Protein AF-0000000080868917 (afdb_homodimer)

Sequence (250 aa):
MNSKRPVNLDLSTIQFPLPALTSIAHRITGVILFIGLIFAFWALDASLSSPAGFAAVSDALAHNFLAKLVAWGLLSALAFHFVAGIKHLLMDMDIGVTLEGGVKKAQITVVVSAVLIILAGVWVWMNSKRPVNLDLSTIQFPLPALTSIAHRITGVILFIGLIFAFWALDASLSSPAGFAAVSDALAHNFLAKLVAWGLLSALAFHFVAGIKHLLMDMDIGVTLEGGVKKAQITVVVSAVLIILAGVWVW

Nearest PDB structures (foldseek):
  7jz2-assembly1_C  TM=8.659E-01  e=3.558E-09  Escherichia coli K-12
  1nek-assembly1_C  TM=8.725E-01  e=1.681E-08  Escherichia coli
  2wu2-assembly3_K  TM=8.864E-01  e=2.445E-08  Escherichia coli
  2acz-assembly1_C-2  TM=8.711E-01  e=3.195E-08  Escherichia coli
  2wdv-assembly1_C  TM=8.962E-01  e=8.375E-08  Escherichia coli

Radius of gyration: 22.11 Å; Cα contacts (8 Å, |Δi|>4): 192; chains: 2; bounding box: 43×78×51 Å

Foldseek 3Di:
DPPPPPPPVPVVPPPDALLVVLVVLLVVLVVLLVVVVVVVVVLVCQLPVDVVSVVVSVCCLQPPPVNLVSVLSNQLSVLLNVLSVVLVVCVVVVQQVDPVSSNVSSVVSVVRSVVSSVVSVVVSD/DPPPPPPPVPVVPPPDALLVVLVVLLVVLVVLLVVVVVVVVVLVCQLPVDVVSVVVSVCCLQPPPVNLVSVLSNQLSVLLNVLSVVLVVCVVVVQQVDPVSSNVSSVVSVVRSVVSSVVSVVVSD

Structure (mmCIF, N/CA/C/O backbone):
data_AF-0000000080868917-model_v1
#
loop_
_entity.id
_entity.type
_entity.pdbx_description
1 polymer 'Succinate dehydrogenase, cytochrome b556 subunit'
#
loop_
_atom_site.group_PDB
_atom_site.id
_atom_site.type_symbol
_atom_site.label_atom_id
_atom_site.label_alt_id
_atom_site.label_comp_id
_atom_site.label_asym_id
_atom_site.label_entity_id
_atom_site.label_seq_id
_atom_site.pdbx_PDB_ins_code
_atom_site.Cartn_x
_atom_site.Cartn_y
_atom_site.Cartn_z
_atom_site.occupancy
_atom_site.B_iso_or_equiv
_atom_site.auth_seq_id
_atom_site.auth_comp_id
_atom_site.auth_asym_id
_atom_site.auth_atom_id
_atom_site.pdbx_PDB_model_num
ATOM 1 N N . MET A 1 1 ? -6.23 37.688 32.375 1 39.28 1 MET A N 1
ATOM 2 C CA . MET A 1 1 ? -7.457 37.156 31.812 1 39.28 1 MET A CA 1
ATOM 3 C C . MET A 1 1 ? -7.184 35.844 31.094 1 39.28 1 MET A C 1
ATOM 5 O O . MET A 1 1 ? -6.441 35.812 30.109 1 39.28 1 MET A O 1
ATOM 9 N N . ASN A 1 2 ? -7.098 34.625 31.781 1 44.72 2 ASN A N 1
ATOM 10 C CA . ASN A 1 2 ? -6.77 33.281 31.297 1 44.72 2 ASN A CA 1
ATOM 11 C C . ASN A 1 2 ? -7.723 32.844 30.203 1 44.72 2 ASN A C 1
ATOM 13 O O . ASN A 1 2 ? -8.922 32.656 30.438 1 44.72 2 ASN A O 1
ATOM 17 N N . SER A 1 3 ? -7.676 33.375 29.031 1 51.09 3 SER A N 1
ATOM 18 C CA . SER A 1 3 ? -8.523 32.969 27.938 1 51.09 3 SER A CA 1
ATOM 19 C C . SER A 1 3 ? -8.617 31.438 27.859 1 51.09 3 SER A C 1
ATOM 21 O O . SER A 1 3 ? -7.699 30.781 27.375 1 51.09 3 SER A O 1
ATOM 23 N N . LYS A 1 4 ? -9.148 30.75 28.828 1 48.94 4 LYS A N 1
ATOM 24 C CA . LYS A 1 4 ? -9.445 29.312 28.719 1 48.94 4 LYS A CA 1
ATOM 25 C C . LYS A 1 4 ? -10.273 29.016 27.484 1 48.94 4 LYS A C 1
ATOM 27 O O . LYS A 1 4 ? -11.438 29.422 27.391 1 48.94 4 LYS A O 1
ATOM 32 N N . ARG A 1 5 ? -9.773 28.969 26.297 1 58.84 5 ARG A N 1
ATOM 33 C CA . ARG A 1 5 ? -10.539 28.484 25.156 1 58.84 5 ARG A CA 1
ATOM 34 C C . ARG A 1 5 ? -11.32 27.219 25.531 1 58.84 5 ARG A C 1
ATOM 36 O O . ARG A 1 5 ? -10.781 26.328 26.188 1 58.84 5 ARG A O 1
ATOM 43 N N . PRO A 1 6 ? -12.586 27.281 25.516 1 55.06 6 PRO A N 1
ATOM 44 C CA . PRO A 1 6 ? -13.383 26.109 25.844 1 55.06 6 PRO A CA 1
ATOM 45 C C . PRO A 1 6 ? -12.93 24.859 25.094 1 55.06 6 PRO A C 1
ATOM 47 O O . PRO A 1 6 ? -12.641 24.922 23.891 1 55.06 6 PRO A O 1
ATOM 50 N N . VAL A 1 7 ? -12.109 23.984 25.688 1 56.44 7 VAL A N 1
ATOM 51 C CA . VAL A 1 7 ? -11.766 22.688 25.109 1 56.44 7 VAL A CA 1
ATOM 52 C C . VAL A 1 7 ? -13.008 21.812 25.031 1 56.44 7 VAL A C 1
ATOM 54 O O . VAL A 1 7 ? -13.68 21.578 26.031 1 56.44 7 VAL A O 1
ATOM 57 N N . ASN A 1 8 ? -13.75 21.984 23.969 1 54.62 8 ASN A N 1
ATOM 58 C CA . ASN A 1 8 ? -14.75 20.938 23.781 1 54.62 8 ASN A CA 1
ATOM 59 C C . ASN A 1 8 ? -14.133 19.547 23.922 1 54.62 8 ASN A C 1
ATOM 61 O O . ASN A 1 8 ? -13.227 19.188 23.156 1 54.62 8 ASN A O 1
ATOM 65 N N . LEU A 1 9 ? -14.203 18.922 24.969 1 54.97 9 LEU A N 1
ATOM 66 C CA . LEU A 1 9 ? -13.578 17.656 25.328 1 54.97 9 LEU A CA 1
ATOM 67 C C . LEU A 1 9 ? -14.289 16.484 24.656 1 54.97 9 LEU A C 1
ATOM 69 O O . LEU A 1 9 ? -13.844 15.344 24.766 1 54.97 9 LEU A O 1
ATOM 73 N N . ASP A 1 10 ? -15.523 16.859 24.188 1 52.59 10 ASP A N 1
ATOM 74 C CA . ASP A 1 10 ? -16.234 15.742 23.562 1 52.59 10 ASP A CA 1
ATOM 75 C C . ASP A 1 10 ? -15.703 15.461 22.156 1 52.59 10 ASP A C 1
ATOM 77 O O . ASP A 1 10 ? -16.109 16.109 21.203 1 52.59 10 ASP A O 1
ATOM 81 N N . LEU A 1 11 ? -14.664 14.789 22.047 1 53.16 11 LEU A N 1
ATOM 82 C CA . LEU A 1 11 ? -14.016 14.445 20.797 1 53.16 11 LEU A CA 1
ATOM 83 C C . LEU A 1 11 ? -15.039 14.008 19.75 1 53.16 11 LEU A C 1
ATOM 85 O O . LEU A 1 11 ? -14.828 14.203 18.547 1 53.16 11 LEU A O 1
ATOM 89 N N . SER A 1 12 ? -16.125 13.32 20.312 1 53.72 12 SER A N 1
ATOM 90 C CA . SER A 1 12 ? -17.172 12.914 19.375 1 53.72 12 SER A CA 1
ATOM 91 C C . SER A 1 12 ? -17.859 14.133 18.766 1 53.72 12 SER A C 1
ATOM 93 O O . SER A 1 12 ? -18.547 14.016 17.734 1 53.72 12 SER A O 1
ATOM 95 N N . THR A 1 13 ? -17.688 15.164 19.328 1 56.53 13 THR A N 1
ATOM 96 C CA . THR A 1 13 ? -18.312 16.391 18.812 1 56.53 13 THR A CA 1
ATOM 97 C C . THR A 1 13 ? -17.328 17.156 17.922 1 56.53 13 THR A C 1
ATOM 99 O O . THR A 1 13 ? -17.703 18.172 17.328 1 56.53 13 THR A O 1
ATOM 102 N N . ILE A 1 14 ? -16.062 16.781 18.141 1 57.12 14 ILE A N 1
ATOM 103 C CA . ILE A 1 14 ? -15.125 17.484 17.266 1 57.12 14 ILE A CA 1
ATOM 104 C C . ILE A 1 14 ? -15.367 17.078 15.812 1 57.12 14 ILE A C 1
ATOM 106 O O . ILE A 1 14 ? -15.477 15.898 15.5 1 57.12 14 ILE A O 1
ATOM 110 N N . GLN A 1 15 ? -15.953 17.891 15.07 1 69.75 15 GLN A N 1
ATOM 111 C CA . GLN A 1 15 ? -16.141 17.688 13.641 1 69.75 15 GLN A CA 1
ATOM 112 C C . GLN A 1 15 ? -14.805 17.641 12.914 1 69.75 15 GLN A C 1
ATOM 114 O O . GLN A 1 15 ? -14.078 18.625 12.852 1 69.75 15 GLN A O 1
ATOM 119 N N . PHE A 1 16 ? -14.344 16.406 12.703 1 78.44 16 PHE A N 1
ATOM 120 C CA . PHE A 1 16 ? -13.125 16.281 11.906 1 78.44 16 PHE A CA 1
ATOM 121 C C . PHE A 1 16 ? -13.359 16.797 10.484 1 78.44 16 PHE A C 1
ATOM 123 O O . PHE A 1 16 ? -14.359 16.438 9.852 1 78.44 16 PHE A O 1
ATOM 130 N N . PRO A 1 17 ? -12.477 17.703 10.117 1 90.75 17 PRO A N 1
ATOM 131 C CA . PRO A 1 17 ? -12.586 18.141 8.727 1 90.75 17 PRO A CA 1
ATOM 132 C C . PRO A 1 17 ? -12.398 17 7.727 1 90.75 17 PRO A C 1
ATOM 134 O O . PRO A 1 17 ? -11.727 16.016 8.031 1 90.75 17 PRO A O 1
ATOM 137 N N . LEU A 1 18 ? -13.031 17.094 6.629 1 94.12 18 LEU A N 1
ATOM 138 C CA . LEU A 1 18 ? -13.055 16.047 5.617 1 94.12 18 LEU A CA 1
ATOM 139 C C . LEU A 1 18 ? -11.633 15.664 5.199 1 94.12 18 LEU A C 1
ATOM 141 O O . LEU A 1 18 ? -11.336 14.477 5.016 1 94.12 18 LEU A O 1
ATOM 145 N N . PRO A 1 19 ? -10.703 16.547 5.016 1 94.94 19 PRO A N 1
ATOM 146 C CA . PRO A 1 19 ? -9.336 16.172 4.66 1 94.94 19 PRO A CA 1
ATOM 147 C C . PRO A 1 19 ? -8.688 15.258 5.699 1 94.94 19 PRO A C 1
ATOM 149 O O . PRO A 1 19 ? -7.984 14.305 5.34 1 94.94 19 PRO A O 1
ATOM 152 N N . ALA A 1 20 ? -8.93 15.523 6.922 1 92.88 20 ALA A N 1
ATOM 153 C CA . ALA A 1 20 ? -8.375 14.68 7.977 1 92.88 20 ALA A CA 1
ATOM 154 C C . ALA A 1 20 ? -8.992 13.289 7.957 1 92.88 20 ALA A C 1
ATOM 156 O O . ALA A 1 20 ? -8.297 12.289 8.133 1 92.88 20 ALA A O 1
ATOM 157 N N . LEU A 1 21 ? -10.227 13.289 7.746 1 95.31 21 LEU A N 1
ATOM 158 C CA . LEU A 1 21 ? -10.922 12 7.711 1 95.31 21 LEU A CA 1
ATOM 159 C C . LEU A 1 21 ? -10.422 11.148 6.555 1 95.31 21 LEU A C 1
ATOM 161 O O . LEU A 1 21 ? -10.234 9.938 6.707 1 95.31 21 LEU A O 1
ATOM 165 N N . THR A 1 22 ? -10.203 11.719 5.402 1 97.12 22 THR A N 1
ATOM 166 C CA . THR A 1 22 ? -9.719 10.953 4.258 1 97.12 22 THR A CA 1
ATOM 167 C C . THR A 1 22 ? -8.281 10.5 4.48 1 97.12 22 THR A C 1
ATOM 169 O O . THR A 1 22 ? -7.879 9.438 4.004 1 97.12 22 THR A O 1
ATOM 172 N N . SER A 1 23 ? -7.52 11.266 5.223 1 96.12 23 SER A N 1
ATOM 173 C CA . SER A 1 23 ? -6.152 10.867 5.535 1 96.12 23 SER A CA 1
ATOM 174 C C . SER A 1 23 ? -6.125 9.688 6.5 1 96.12 23 SER A C 1
ATOM 176 O O . SER A 1 23 ? -5.328 8.766 6.34 1 96.12 23 SER A O 1
ATOM 178 N N . ILE A 1 24 ? -6.984 9.695 7.473 1 95 24 ILE A N 1
ATOM 179 C CA . ILE A 1 24 ? -7.09 8.586 8.414 1 95 24 ILE A CA 1
ATOM 180 C C . ILE A 1 24 ? -7.559 7.328 7.684 1 95 24 ILE A C 1
ATOM 182 O O . ILE A 1 24 ? -6.992 6.246 7.867 1 95 24 ILE A O 1
ATOM 186 N N . ALA A 1 25 ? -8.555 7.504 6.887 1 97.62 25 ALA A N 1
ATOM 187 C CA . ALA A 1 25 ? -9.07 6.375 6.113 1 97.62 25 ALA A CA 1
ATOM 188 C C . ALA A 1 25 ? -7.992 5.797 5.207 1 97.62 25 ALA A C 1
ATOM 190 O O . ALA A 1 25 ? -7.934 4.582 4.996 1 97.62 25 ALA A O 1
ATOM 191 N N . HIS A 1 26 ? -7.16 6.645 4.617 1 97.81 26 HIS A N 1
ATOM 192 C CA . HIS A 1 26 ? -6.039 6.199 3.795 1 97.81 26 HIS A CA 1
ATOM 193 C C . HIS A 1 26 ? -5.117 5.27 4.578 1 97.81 26 HIS A C 1
ATOM 195 O O . HIS A 1 26 ? -4.77 4.188 4.102 1 97.81 26 HIS A O 1
ATOM 201 N N . ARG A 1 27 ? -4.879 5.652 5.809 1 96.88 27 ARG A N 1
ATOM 202 C CA . ARG A 1 27 ? -3.99 4.848 6.645 1 96.88 27 ARG A CA 1
ATOM 203 C C . ARG A 1 27 ? -4.668 3.553 7.074 1 96.88 27 ARG A C 1
ATOM 205 O O . ARG A 1 27 ? -4.035 2.498 7.113 1 96.88 27 ARG A O 1
ATOM 212 N N . ILE A 1 28 ? -5.91 3.604 7.355 1 97.06 28 ILE A N 1
ATOM 213 C CA . ILE A 1 28 ? -6.664 2.418 7.746 1 97.06 28 ILE A CA 1
ATOM 214 C C . ILE A 1 28 ? -6.734 1.442 6.574 1 97.06 28 ILE A C 1
ATOM 216 O O . ILE A 1 28 ? -6.543 0.237 6.746 1 97.06 28 ILE A O 1
ATOM 220 N N . THR A 1 29 ? -7 1.954 5.375 1 98.25 29 THR A N 1
ATOM 221 C CA . THR A 1 29 ? -7.055 1.072 4.215 1 98.25 29 THR A CA 1
ATOM 222 C C . THR A 1 29 ? -5.68 0.475 3.924 1 98.25 29 THR A C 1
ATOM 224 O O . THR A 1 29 ? -5.578 -0.658 3.449 1 98.25 29 THR A O 1
ATOM 227 N N . GLY A 1 30 ? -4.645 1.207 4.25 1 97.38 30 GLY A N 1
ATOM 228 C CA . GLY A 1 30 ? -3.314 0.622 4.16 1 97.38 30 GLY A CA 1
ATOM 229 C C . GLY A 1 30 ? -3.137 -0.591 5.055 1 97.38 30 GLY A C 1
ATOM 230 O O . GLY A 1 30 ? -2.566 -1.6 4.633 1 97.38 30 GLY A O 1
ATOM 231 N N . VAL A 1 31 ? -3.617 -0.512 6.262 1 96.81 31 VAL A N 1
ATOM 232 C CA . VAL A 1 31 ? -3.553 -1.627 7.203 1 96.81 31 VAL A CA 1
ATOM 233 C C . VAL A 1 31 ? -4.371 -2.799 6.668 1 96.81 31 VAL A C 1
ATOM 235 O O . VAL A 1 31 ? -3.914 -3.943 6.684 1 96.81 31 VAL A O 1
ATOM 238 N N . ILE A 1 32 ? -5.52 -2.51 6.227 1 97.94 32 ILE A N 1
ATOM 239 C CA . ILE A 1 32 ? -6.391 -3.541 5.676 1 97.94 32 ILE A CA 1
ATOM 240 C C . ILE A 1 32 ? -5.699 -4.234 4.508 1 97.94 32 ILE A C 1
ATOM 242 O O . ILE A 1 32 ? -5.719 -5.465 4.406 1 97.94 32 ILE A O 1
ATOM 246 N N . LEU A 1 33 ? -5.09 -3.455 3.639 1 97.56 33 LEU A N 1
ATOM 247 C CA . LEU A 1 33 ? -4.418 -4.02 2.473 1 97.56 33 LEU A CA 1
ATOM 248 C C . LEU A 1 33 ? -3.211 -4.852 2.893 1 97.56 33 LEU A C 1
ATOM 250 O O . LEU A 1 33 ? -2.91 -5.875 2.27 1 97.56 33 LEU A O 1
ATOM 254 N N . PHE A 1 34 ? -2.545 -4.41 3.953 1 95.62 34 PHE A N 1
ATOM 255 C CA . PHE A 1 34 ? -1.412 -5.191 4.434 1 95.62 34 PHE A CA 1
ATOM 256 C C . PHE A 1 34 ? -1.87 -6.555 4.938 1 95.62 34 PHE A C 1
ATOM 258 O O . PHE A 1 34 ? -1.294 -7.582 4.574 1 95.62 34 PHE A O 1
ATOM 265 N N . ILE A 1 35 ? -2.891 -6.582 5.719 1 95.81 35 ILE A N 1
ATOM 266 C CA . ILE A 1 35 ? -3.459 -7.832 6.203 1 95.81 35 ILE A CA 1
ATOM 267 C C . ILE A 1 35 ? -4.004 -8.641 5.031 1 95.81 35 ILE A C 1
ATOM 269 O O . ILE A 1 35 ? -3.838 -9.867 4.98 1 95.81 35 ILE A O 1
ATOM 273 N N . GLY A 1 36 ? -4.586 -7.969 4.09 1 96 36 GLY A N 1
ATOM 274 C CA . GLY A 1 36 ? -5.086 -8.609 2.887 1 96 36 GLY A CA 1
ATOM 275 C C . GLY A 1 36 ? -4 -9.289 2.074 1 96 36 GLY A C 1
ATOM 276 O O . GLY A 1 36 ? -4.23 -10.344 1.478 1 96 36 GLY A O 1
ATOM 277 N N . LEU A 1 37 ? -2.889 -8.688 2.035 1 92.88 37 LEU A N 1
ATOM 278 C CA . LEU A 1 37 ? -1.768 -9.266 1.305 1 92.88 37 LEU A CA 1
ATOM 279 C C . LEU A 1 37 ? -1.393 -10.633 1.877 1 92.88 37 LEU A C 1
ATOM 281 O O . LEU A 1 37 ? -1.049 -11.547 1.129 1 92.88 37 LEU A O 1
ATOM 285 N N . ILE A 1 38 ? -1.483 -10.734 3.205 1 93.06 38 ILE A N 1
ATOM 286 C CA . ILE A 1 38 ? -1.203 -12.016 3.848 1 93.06 38 ILE A CA 1
ATOM 287 C C . ILE A 1 38 ? -2.195 -13.07 3.357 1 93.06 38 ILE A C 1
ATOM 289 O O . ILE A 1 38 ? -1.803 -14.18 2.99 1 93.06 38 ILE A O 1
ATOM 293 N N . PHE A 1 39 ? -3.42 -12.711 3.295 1 93.31 39 PHE A N 1
ATOM 294 C CA . PHE A 1 39 ? -4.465 -13.602 2.803 1 93.31 39 PHE A CA 1
ATOM 295 C C . PHE A 1 39 ? -4.25 -13.93 1.329 1 93.31 39 PHE A C 1
ATOM 297 O O . PHE A 1 39 ? -4.406 -15.078 0.912 1 93.31 39 PHE A O 1
ATOM 304 N N . ALA A 1 40 ? -3.953 -12.945 0.561 1 92.06 40 ALA A N 1
ATOM 305 C CA . ALA A 1 40 ? -3.725 -13.141 -0.868 1 92.06 40 ALA A CA 1
ATOM 306 C C . ALA A 1 40 ? -2.57 -14.109 -1.108 1 92.06 40 ALA A C 1
ATOM 308 O O . ALA A 1 40 ? -2.652 -14.977 -1.979 1 92.06 40 ALA A O 1
ATOM 309 N N . PHE A 1 41 ? -1.537 -13.984 -0.299 1 90.75 41 PHE A N 1
ATOM 310 C CA . PHE A 1 41 ? -0.398 -14.883 -0.456 1 90.75 41 PHE A CA 1
ATOM 311 C C . PHE A 1 41 ? -0.771 -16.297 -0.052 1 90.75 41 PHE A C 1
ATOM 313 O O . PHE A 1 41 ? -0.304 -17.266 -0.659 1 90.75 41 PHE A O 1
ATOM 320 N N . TRP A 1 42 ? -1.522 -16.359 0.996 1 94.44 42 TRP A N 1
ATOM 321 C CA . TRP A 1 42 ? -2.018 -17.672 1.384 1 94.44 42 TRP A CA 1
ATOM 322 C C . TRP A 1 42 ? -2.846 -18.297 0.264 1 94.44 42 TRP A C 1
ATOM 324 O O . TRP A 1 42 ? -2.65 -19.469 -0.088 1 94.44 42 TRP A O 1
ATOM 334 N N . ALA A 1 43 ? -3.748 -17.625 -0.275 1 93.62 43 ALA A N 1
ATOM 335 C CA . ALA A 1 43 ? -4.59 -18.109 -1.365 1 93.62 43 ALA A CA 1
ATOM 336 C C . ALA A 1 43 ? -3.746 -18.484 -2.578 1 93.62 43 ALA A C 1
ATOM 338 O O . ALA A 1 43 ? -4.012 -19.5 -3.23 1 93.62 43 ALA A O 1
ATOM 339 N N . LEU A 1 44 ? -2.83 -17.672 -2.869 1 89.81 44 LEU A N 1
ATOM 340 C CA . LEU A 1 44 ? -1.946 -17.969 -3.99 1 89.81 44 LEU A CA 1
ATOM 341 C C . LEU A 1 44 ? -1.172 -19.266 -3.742 1 89.81 44 LEU A C 1
ATOM 343 O O . LEU A 1 44 ? -1.076 -20.109 -4.629 1 89.81 44 LEU A O 1
ATOM 347 N N . ASP A 1 45 ? -0.644 -19.344 -2.521 1 92 45 ASP A N 1
ATOM 348 C CA . ASP A 1 45 ? 0.079 -20.562 -2.15 1 92 45 ASP A CA 1
ATOM 349 C C . ASP A 1 45 ? -0.813 -21.797 -2.279 1 92 45 ASP A C 1
ATOM 351 O O . ASP A 1 45 ? -0.41 -22.797 -2.863 1 92 45 ASP A O 1
ATOM 355 N N . ALA A 1 46 ? -1.953 -21.703 -1.777 1 93.75 46 ALA A N 1
ATOM 356 C CA . ALA A 1 46 ? -2.914 -22.797 -1.877 1 93.75 46 ALA A CA 1
ATOM 357 C C . ALA A 1 46 ? -3.229 -23.125 -3.336 1 93.75 46 ALA A C 1
ATOM 359 O O . ALA A 1 46 ? -3.277 -24.297 -3.723 1 93.75 46 ALA A O 1
ATOM 360 N N . SER A 1 47 ? -3.439 -22.125 -4.137 1 91.12 47 SER A N 1
ATOM 361 C CA . SER A 1 47 ? -3.807 -22.297 -5.539 1 91.12 47 SER A CA 1
ATOM 362 C C . SER A 1 47 ? -2.672 -22.938 -6.332 1 91.12 47 SER A C 1
ATOM 364 O O . SER A 1 47 ? -2.912 -23.625 -7.328 1 91.12 47 SER A O 1
ATOM 366 N N . LEU A 1 48 ? -1.45 -22.734 -5.848 1 87.88 48 LEU A N 1
ATOM 367 C CA . LEU A 1 48 ? -0.29 -23.234 -6.582 1 87.88 48 LEU A CA 1
ATOM 368 C C . LEU A 1 48 ? 0.149 -24.594 -6.062 1 87.88 48 LEU A C 1
ATOM 370 O O . LEU A 1 48 ? 0.963 -25.266 -6.691 1 87.88 48 LEU A O 1
ATOM 374 N N . SER A 1 49 ? -0.393 -25.078 -5.004 1 91.62 49 SER A N 1
ATOM 375 C CA . SER A 1 49 ? 0.079 -26.281 -4.336 1 91.62 49 SER A CA 1
ATOM 376 C C . SER A 1 49 ? -0.382 -27.547 -5.07 1 91.62 49 SER A C 1
ATOM 378 O O . SER A 1 49 ? 0.273 -28.578 -5 1 91.62 49 SER A O 1
ATOM 380 N N . SER A 1 50 ? -1.544 -27.547 -5.781 1 93.25 50 SER A N 1
ATOM 381 C CA . SER A 1 50 ? -2.104 -28.688 -6.504 1 93.25 50 SER A CA 1
ATOM 382 C C . SER A 1 50 ? -3.297 -28.266 -7.355 1 93.25 50 SER A C 1
ATOM 384 O O . SER A 1 50 ? -3.844 -27.172 -7.172 1 93.25 50 SER A O 1
ATOM 386 N N . PRO A 1 51 ? -3.691 -29.125 -8.273 1 93.19 51 PRO A N 1
ATOM 387 C CA . PRO A 1 51 ? -4.91 -28.828 -9.031 1 93.19 51 PRO A CA 1
ATOM 388 C C . PRO A 1 51 ? -6.141 -28.688 -8.141 1 93.19 51 PRO A C 1
ATOM 390 O O . PRO A 1 51 ? -6.992 -27.828 -8.383 1 93.19 51 PRO A O 1
ATOM 393 N N . ALA A 1 52 ? -6.238 -29.5 -7.148 1 96.94 52 ALA A N 1
ATOM 394 C CA . ALA A 1 52 ? -7.352 -29.422 -6.207 1 96.94 52 ALA A CA 1
ATOM 395 C C . ALA A 1 52 ? -7.328 -28.109 -5.445 1 96.94 52 ALA A C 1
ATOM 397 O O . ALA A 1 52 ? -8.375 -27.5 -5.211 1 96.94 52 ALA A O 1
ATOM 398 N N . GLY A 1 53 ? -6.191 -27.734 -4.984 1 96.06 53 GLY A N 1
ATOM 399 C CA . GLY A 1 53 ? -6.047 -26.438 -4.324 1 96.06 53 GLY A CA 1
ATOM 400 C C . GLY A 1 53 ? -6.457 -25.281 -5.203 1 96.06 53 GLY A C 1
ATOM 401 O O . GLY A 1 53 ? -7.141 -24.359 -4.746 1 96.06 53 GLY A O 1
ATOM 402 N N . PHE A 1 54 ? -5.984 -25.359 -6.508 1 93.31 54 PHE A N 1
ATOM 403 C CA . PHE A 1 54 ? -6.371 -24.328 -7.461 1 93.31 54 PHE A CA 1
ATOM 404 C C . PHE A 1 54 ? -7.887 -24.266 -7.609 1 93.31 54 PHE A C 1
ATOM 406 O O . PHE A 1 54 ? -8.484 -23.188 -7.543 1 93.31 54 PHE A O 1
ATOM 413 N N . ALA A 1 55 ? -8.484 -25.375 -7.777 1 96.19 55 ALA A N 1
ATOM 414 C CA . ALA A 1 55 ? -9.93 -25.453 -7.965 1 96.19 55 ALA A CA 1
ATOM 415 C C . ALA A 1 55 ? -10.672 -24.938 -6.742 1 96.19 55 ALA A C 1
ATOM 417 O O . ALA A 1 55 ? -11.703 -24.266 -6.875 1 96.19 55 ALA A O 1
ATOM 418 N N . ALA A 1 56 ? -10.148 -25.188 -5.562 1 97.19 56 ALA A N 1
ATOM 419 C CA . ALA A 1 56 ? -10.789 -24.766 -4.324 1 97.19 56 ALA A CA 1
ATOM 420 C C . ALA A 1 56 ? -10.812 -23.25 -4.215 1 97.19 56 ALA A C 1
ATOM 422 O O . ALA A 1 56 ? -11.844 -22.656 -3.891 1 97.19 56 ALA A O 1
ATOM 423 N N . VAL A 1 57 ? -9.719 -22.656 -4.461 1 96.44 57 VAL A N 1
ATOM 424 C CA . VAL A 1 57 ? -9.625 -21.203 -4.375 1 96.44 57 VAL A CA 1
ATOM 425 C C . VAL A 1 57 ? -10.5 -20.562 -5.449 1 96.44 57 VAL A C 1
ATOM 427 O O . VAL A 1 57 ? -11.227 -19.609 -5.176 1 96.44 57 VAL A O 1
ATOM 430 N N . SER A 1 58 ? -10.406 -21.109 -6.652 1 95.81 58 SER A N 1
ATOM 431 C CA . SER A 1 58 ? -11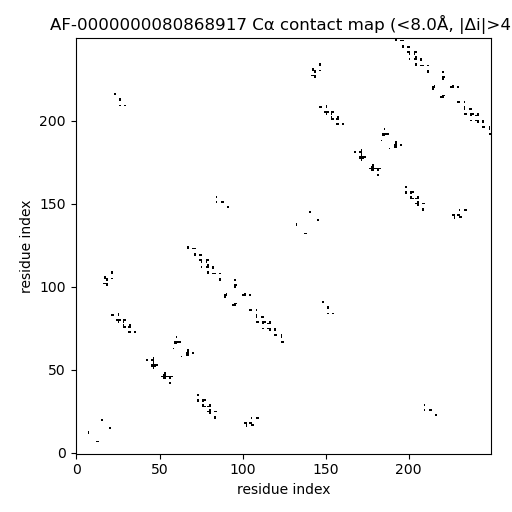.211 -20.594 -7.75 1 95.81 58 SER A CA 1
ATOM 432 C C . SER A 1 58 ? -12.703 -20.688 -7.426 1 95.81 58 SER A C 1
ATOM 434 O O . SER A 1 58 ? -13.445 -19.719 -7.648 1 95.81 58 SER A O 1
ATOM 436 N N . ASP A 1 59 ? -13.07 -21.781 -6.969 1 97.56 59 ASP A N 1
ATOM 437 C CA . ASP A 1 59 ? -14.469 -22 -6.613 1 97.56 59 ASP A CA 1
ATOM 438 C C . ASP A 1 59 ? -14.906 -21.047 -5.5 1 97.56 59 ASP A C 1
ATOM 440 O O . ASP A 1 59 ? -16.016 -20.5 -5.543 1 97.56 59 ASP A O 1
ATOM 444 N N . ALA A 1 60 ? -14.125 -20.875 -4.488 1 97.5 60 ALA A N 1
ATOM 445 C CA . ALA A 1 60 ? -14.445 -19.969 -3.383 1 97.5 60 ALA A CA 1
ATOM 446 C C . ALA A 1 60 ? -14.641 -18.531 -3.881 1 97.5 60 ALA A C 1
ATOM 448 O O . ALA A 1 60 ? -15.602 -17.875 -3.5 1 97.5 60 ALA A O 1
ATOM 449 N N . LEU A 1 61 ? -13.82 -18.109 -4.777 1 96.19 61 LEU A N 1
ATOM 450 C CA . LEU A 1 61 ? -13.883 -16.75 -5.285 1 96.19 61 LEU A CA 1
ATOM 451 C C . LEU A 1 61 ? -15.094 -16.562 -6.207 1 96.19 61 LEU A C 1
ATOM 453 O O . LEU A 1 61 ? -15.609 -15.453 -6.352 1 96.19 61 LEU A O 1
ATOM 457 N N . ALA A 1 62 ? -15.5 -17.641 -6.738 1 96.56 62 ALA A N 1
ATOM 458 C CA . ALA A 1 62 ? -16.625 -17.578 -7.668 1 96.56 62 ALA A CA 1
ATOM 459 C C . ALA A 1 62 ? -17.953 -17.719 -6.93 1 96.56 62 ALA A C 1
ATOM 461 O O . ALA A 1 62 ? -18.953 -17.094 -7.305 1 96.56 62 ALA A O 1
ATOM 462 N N . HIS A 1 63 ? -17.922 -18.484 -5.863 1 97.69 63 HIS A N 1
ATOM 463 C CA . HIS A 1 63 ? -19.234 -18.922 -5.406 1 97.69 63 HIS A CA 1
ATOM 464 C C . HIS A 1 63 ? -19.406 -18.688 -3.912 1 97.69 63 HIS A C 1
ATOM 466 O O . HIS A 1 63 ? -20.531 -18.703 -3.4 1 97.69 63 HIS A O 1
ATOM 472 N N . ASN A 1 64 ? -18.422 -18.625 -3.174 1 98.38 64 ASN A N 1
ATOM 473 C CA . ASN A 1 64 ? -18.531 -18.438 -1.73 1 98.38 64 ASN A CA 1
ATOM 474 C C . ASN A 1 64 ? -18.781 -16.984 -1.372 1 98.38 64 ASN A C 1
ATOM 476 O O . ASN A 1 64 ? -17.953 -16.109 -1.686 1 98.38 64 ASN A O 1
ATOM 480 N N . PHE A 1 65 ? -19.859 -16.656 -0.67 1 98.19 65 PHE A N 1
ATOM 481 C CA . PHE A 1 65 ? -20.281 -15.297 -0.36 1 98.19 65 PHE A CA 1
ATOM 482 C C . PHE A 1 65 ? -19.203 -14.578 0.458 1 98.19 65 PHE A C 1
ATOM 484 O O . PHE A 1 65 ? -18.891 -13.422 0.184 1 98.19 65 PHE A O 1
ATOM 491 N N . LEU A 1 66 ? -18.656 -15.25 1.438 1 97.56 66 LEU A N 1
ATOM 492 C CA . LEU A 1 66 ? -17.672 -14.633 2.316 1 97.56 66 LEU A CA 1
ATOM 493 C C . LEU A 1 66 ? -16.391 -14.32 1.556 1 97.56 66 LEU A C 1
ATOM 495 O O . LEU A 1 66 ? -15.781 -13.258 1.752 1 97.56 66 LEU A O 1
ATOM 499 N N . ALA A 1 67 ? -15.945 -15.258 0.749 1 97.44 67 ALA A N 1
ATOM 500 C CA . ALA A 1 67 ? -14.75 -15.016 -0.055 1 97.44 67 ALA A CA 1
ATOM 501 C C . ALA A 1 67 ? -14.945 -13.82 -0.98 1 97.44 67 ALA A C 1
ATOM 503 O O . ALA A 1 67 ? -14.039 -12.984 -1.122 1 97.44 67 ALA A O 1
ATOM 504 N N . LYS A 1 68 ? -16.125 -13.703 -1.536 1 98.06 68 LYS A N 1
ATOM 505 C CA . LYS A 1 68 ? -16.422 -12.594 -2.438 1 98.06 68 LYS A CA 1
ATOM 506 C C . LYS A 1 68 ? -16.5 -11.273 -1.678 1 98.06 68 LYS A C 1
ATOM 508 O O . LYS A 1 68 ? -16.078 -10.234 -2.188 1 98.06 68 LYS A O 1
ATOM 513 N N . LEU A 1 69 ? -17 -11.312 -0.523 1 98.31 69 LEU A N 1
ATOM 514 C CA . LEU A 1 69 ? -17.062 -10.117 0.307 1 98.31 69 LEU A CA 1
ATOM 515 C C . LEU A 1 69 ? -15.672 -9.625 0.661 1 98.31 69 LEU A C 1
ATOM 517 O O . LEU A 1 69 ? -15.398 -8.422 0.598 1 98.31 69 LEU A O 1
ATOM 521 N N . VAL A 1 70 ? -14.828 -10.555 1.086 1 97.94 70 VAL A N 1
ATOM 522 C CA . VAL A 1 70 ? -13.44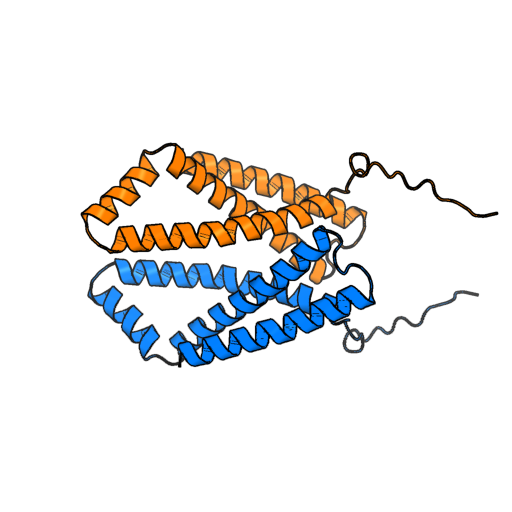5 -10.211 1.418 1 97.94 70 VAL A CA 1
ATOM 523 C C . VAL A 1 70 ? -12.75 -9.641 0.186 1 97.94 70 VAL A C 1
ATOM 525 O O . VAL A 1 70 ? -12.055 -8.625 0.27 1 97.94 70 VAL A O 1
ATOM 528 N N . ALA A 1 71 ? -12.906 -10.289 -0.971 1 97.69 71 ALA A N 1
ATOM 529 C CA . ALA A 1 71 ? -12.297 -9.812 -2.213 1 97.69 71 ALA A CA 1
ATOM 530 C C . ALA A 1 71 ? -12.766 -8.398 -2.547 1 97.69 71 ALA A C 1
ATOM 532 O O . ALA A 1 71 ? -11.953 -7.535 -2.883 1 97.69 71 ALA A O 1
ATOM 533 N N . TRP A 1 72 ? -14.039 -8.227 -2.48 1 98.31 72 TRP A N 1
ATOM 534 C CA . TRP A 1 72 ? -14.586 -6.898 -2.76 1 98.31 72 TRP A CA 1
ATOM 535 C C . TRP A 1 72 ? -14.062 -5.875 -1.754 1 98.31 72 TRP A C 1
ATOM 537 O O . TRP A 1 72 ? -13.742 -4.742 -2.121 1 98.31 72 TRP A O 1
ATOM 547 N N . GLY A 1 73 ? -14.07 -6.258 -0.459 1 98.5 73 GLY A N 1
ATOM 548 C CA . GLY A 1 73 ? -13.516 -5.383 0.561 1 98.5 73 GLY A CA 1
ATOM 549 C C . GLY A 1 73 ? -12.086 -4.969 0.276 1 98.5 73 GLY A C 1
ATOM 550 O O . GLY A 1 73 ? -11.727 -3.801 0.436 1 98.5 73 GLY A O 1
ATOM 551 N N . LEU A 1 74 ? -11.281 -5.879 -0.136 1 98.12 74 LEU A N 1
ATOM 552 C CA . LEU A 1 74 ? -9.891 -5.586 -0.453 1 98.12 74 LEU A CA 1
ATOM 553 C C . LEU A 1 74 ? -9.789 -4.688 -1.682 1 98.12 74 LEU A C 1
ATOM 555 O O . LEU A 1 74 ? -8.969 -3.771 -1.72 1 98.12 74 LEU A O 1
ATOM 559 N N . LEU A 1 75 ? -10.617 -4.93 -2.674 1 98 75 LEU A N 1
ATOM 560 C CA . LEU A 1 75 ? -10.648 -4.074 -3.854 1 98 75 LEU A CA 1
ATOM 561 C C . LEU A 1 75 ? -11.109 -2.666 -3.496 1 98 75 LEU A C 1
ATOM 563 O O . LEU A 1 75 ? -10.602 -1.682 -4.039 1 98 75 LEU A O 1
ATOM 567 N N . SER A 1 76 ? -12.031 -2.588 -2.615 1 98.81 76 SER A N 1
ATOM 568 C CA . SER A 1 76 ? -12.523 -1.298 -2.145 1 98.81 76 SER A CA 1
ATOM 569 C C . SER A 1 76 ? -11.438 -0.535 -1.388 1 98.81 76 SER A C 1
ATOM 571 O O . SER A 1 76 ? -11.242 0.661 -1.613 1 98.81 76 SER A O 1
ATOM 573 N N . ALA A 1 77 ? -10.781 -1.233 -0.49 1 98.75 77 ALA A N 1
ATOM 574 C CA . ALA A 1 77 ? -9.664 -0.633 0.237 1 98.75 77 ALA A CA 1
ATOM 575 C C . ALA A 1 77 ? -8.586 -0.15 -0.723 1 98.75 77 ALA A C 1
ATOM 577 O O . ALA A 1 77 ? -8.023 0.936 -0.545 1 98.75 77 ALA A O 1
ATOM 578 N N . LEU A 1 78 ? -8.266 -0.935 -1.724 1 98 78 LEU A N 1
ATOM 579 C CA . LEU A 1 78 ? -7.266 -0.554 -2.715 1 98 78 LEU A CA 1
ATOM 580 C C . LEU A 1 78 ? -7.707 0.689 -3.48 1 98 78 LEU A C 1
ATOM 582 O O . LEU A 1 78 ? -6.902 1.598 -3.709 1 98 78 LEU A O 1
ATOM 586 N N . ALA A 1 79 ? -8.969 0.708 -3.912 1 98.62 79 ALA A N 1
ATOM 587 C CA . ALA A 1 79 ? -9.5 1.851 -4.648 1 98.62 79 ALA A CA 1
ATOM 588 C C . ALA A 1 79 ? -9.352 3.139 -3.846 1 98.62 79 ALA A C 1
ATOM 590 O O . ALA A 1 79 ? -8.828 4.133 -4.348 1 98.62 79 ALA A O 1
ATOM 591 N N . PHE A 1 80 ? -9.805 3.111 -2.619 1 98.88 80 PHE A N 1
ATOM 592 C CA . PHE A 1 80 ? -9.703 4.309 -1.794 1 98.88 80 PHE A CA 1
ATOM 593 C C . PHE A 1 80 ? -8.25 4.672 -1.54 1 98.88 80 PHE A C 1
ATOM 595 O O . PHE A 1 80 ? -7.867 5.84 -1.649 1 98.88 80 PHE A O 1
ATOM 602 N N . HIS A 1 81 ? -7.445 3.725 -1.099 1 98.62 81 HIS A N 1
ATOM 603 C CA . HIS A 1 81 ? -6.027 3.934 -0.82 1 98.62 81 HIS A CA 1
ATOM 604 C C . HIS A 1 81 ? -5.32 4.574 -2.01 1 98.62 81 HIS A C 1
ATOM 606 O O . HIS A 1 81 ? -4.523 5.5 -1.84 1 98.62 81 HIS A O 1
ATOM 612 N N . PHE A 1 82 ? -5.617 4.105 -3.223 1 98.06 82 PHE A N 1
ATOM 613 C CA . PHE A 1 82 ? -5.008 4.598 -4.453 1 98.06 82 PHE A CA 1
ATOM 614 C C . PHE A 1 82 ? -5.41 6.043 -4.715 1 98.06 82 PHE A C 1
ATOM 616 O O . PHE A 1 82 ? -4.555 6.898 -4.945 1 98.06 82 PHE A O 1
ATOM 623 N N . VAL A 1 83 ? -6.637 6.336 -4.684 1 98.56 83 VAL A N 1
ATOM 624 C CA . VAL A 1 83 ? -7.141 7.672 -4.969 1 98.56 83 VAL A CA 1
ATOM 625 C C . VAL A 1 83 ? -6.629 8.656 -3.914 1 98.56 83 VAL A C 1
ATOM 627 O O . VAL A 1 83 ? -6.168 9.75 -4.25 1 98.56 83 VAL A O 1
ATOM 630 N N . ALA A 1 84 ? -6.734 8.242 -2.639 1 98.38 84 ALA A N 1
ATOM 631 C CA . ALA A 1 84 ? -6.242 9.094 -1.56 1 98.38 84 ALA A CA 1
ATOM 632 C C . ALA A 1 84 ? -4.734 9.305 -1.667 1 98.38 84 ALA A C 1
ATOM 634 O O . ALA A 1 84 ? -4.223 10.375 -1.33 1 98.38 84 ALA A O 1
ATOM 635 N N . GLY A 1 85 ? -4.004 8.281 -2.053 1 97.5 85 GLY A N 1
AT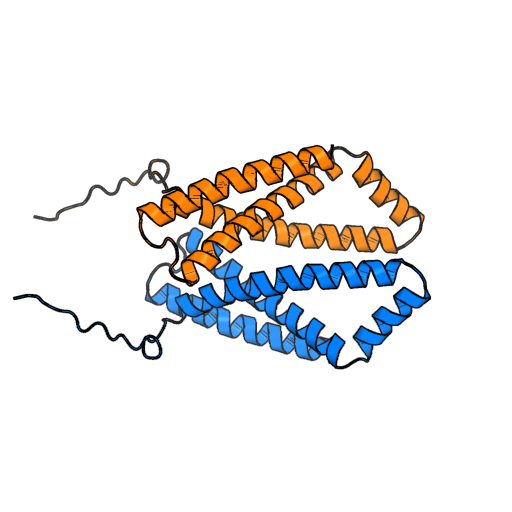OM 636 C CA . GLY A 1 85 ? -2.58 8.438 -2.301 1 97.5 85 GLY A CA 1
ATOM 637 C C . GLY A 1 85 ? -2.27 9.484 -3.354 1 97.5 85 GLY A C 1
ATOM 638 O O . GLY A 1 85 ? -1.313 10.25 -3.211 1 97.5 85 GLY A O 1
ATOM 639 N N . ILE A 1 86 ? -3 9.516 -4.41 1 97.38 86 ILE A N 1
ATOM 640 C CA . ILE A 1 86 ? -2.84 10.516 -5.465 1 97.38 86 ILE A CA 1
ATOM 641 C C . ILE A 1 86 ? -3.088 11.914 -4.895 1 97.38 86 ILE A C 1
ATOM 643 O O . ILE A 1 86 ? -2.348 12.852 -5.195 1 97.38 86 ILE A O 1
ATOM 647 N N . LYS A 1 87 ? -4.148 12.016 -4.117 1 97.75 87 LYS A N 1
ATOM 648 C CA . LYS A 1 87 ? -4.426 13.281 -3.443 1 97.75 87 LYS A CA 1
ATOM 649 C C . LYS A 1 87 ? -3.205 13.781 -2.676 1 97.75 87 LYS A C 1
ATOM 651 O O . LYS A 1 87 ? -2.816 14.945 -2.801 1 97.75 87 LYS A O 1
ATOM 656 N N . HIS A 1 88 ? -2.6 12.953 -1.86 1 96.44 88 HIS A N 1
ATOM 657 C CA . HIS A 1 88 ? -1.446 13.336 -1.052 1 96.44 88 HIS A CA 1
ATOM 658 C C . HIS A 1 88 ? -0.248 13.68 -1.93 1 96.44 88 HIS A C 1
ATOM 660 O O . HIS A 1 88 ? 0.511 14.602 -1.615 1 96.44 88 HIS A O 1
ATOM 666 N N . LEU A 1 89 ? -0.126 12.984 -3 1 95.94 89 LEU A N 1
ATOM 667 C CA . LEU A 1 89 ? 0.98 13.281 -3.906 1 95.94 89 LEU A CA 1
ATOM 668 C C . LEU A 1 89 ? 0.817 14.664 -4.531 1 95.94 89 LEU A C 1
ATOM 670 O O . LEU A 1 89 ? 1.795 15.398 -4.684 1 95.94 89 LEU A O 1
ATOM 674 N N . LEU A 1 90 ? -0.364 14.953 -4.957 1 96.25 90 LEU A N 1
ATOM 675 C CA . LEU A 1 90 ? -0.638 16.281 -5.488 1 96.25 90 LEU A CA 1
ATOM 676 C C . LEU A 1 90 ? -0.32 17.359 -4.453 1 96.25 90 LEU A C 1
ATOM 678 O O . LEU A 1 90 ? 0.252 18.406 -4.789 1 96.25 90 LEU A O 1
ATOM 682 N N . MET A 1 91 ? -0.648 17.109 -3.201 1 94.62 91 MET A N 1
ATOM 683 C CA . MET A 1 91 ? -0.357 18.047 -2.129 1 94.62 91 MET A CA 1
ATOM 684 C C . MET A 1 91 ? 1.147 18.203 -1.935 1 94.62 91 MET A C 1
ATOM 686 O O . MET A 1 91 ? 1.636 19.312 -1.69 1 94.62 91 MET A O 1
ATOM 690 N N . ASP A 1 92 ? 1.83 17.125 -2.016 1 92.38 92 ASP A N 1
ATOM 691 C CA . ASP A 1 92 ? 3.285 17.188 -1.915 1 92.38 92 ASP A CA 1
ATOM 692 C C . ASP A 1 92 ? 3.879 18.062 -3.012 1 92.38 92 ASP A C 1
ATOM 694 O O . ASP A 1 92 ? 4.965 18.625 -2.848 1 92.38 92 ASP A O 1
ATOM 698 N N . MET A 1 93 ? 3.172 18.203 -4.121 1 94.06 93 MET A N 1
ATOM 699 C CA . MET A 1 93 ? 3.586 19.047 -5.234 1 94.06 93 MET A CA 1
ATOM 700 C C . MET A 1 93 ? 3.008 20.453 -5.09 1 94.06 93 MET A C 1
ATOM 702 O O . MET A 1 93 ? 3.033 21.234 -6.039 1 94.06 93 MET A O 1
ATOM 706 N N . ASP A 1 94 ? 2.363 20.703 -3.967 1 93.38 94 ASP A N 1
ATOM 707 C CA . ASP A 1 94 ? 1.819 22.016 -3.596 1 93.38 94 ASP A CA 1
ATOM 708 C C . ASP A 1 94 ? 0.565 22.328 -4.402 1 93.38 94 ASP A C 1
ATOM 710 O O . ASP A 1 94 ? 0.301 23.5 -4.711 1 93.38 94 ASP A O 1
ATOM 714 N N . ILE A 1 95 ? -0.056 21.328 -4.883 1 94.44 95 ILE A N 1
ATOM 715 C CA . ILE A 1 95 ? -1.326 21.5 -5.578 1 94.44 95 ILE A CA 1
ATOM 716 C C . ILE A 1 95 ? -2.482 21.297 -4.605 1 94.44 95 ILE A C 1
ATOM 718 O O . ILE A 1 95 ? -2.609 20.219 -4.004 1 94.44 95 ILE A O 1
ATOM 722 N N . GLY A 1 96 ? -3.33 22.391 -4.4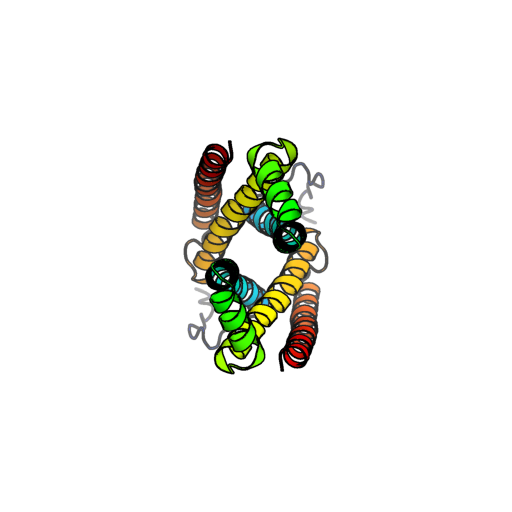18 1 90.75 96 GLY A N 1
ATOM 723 C CA . GLY A 1 96 ? -4.508 22.266 -3.572 1 90.75 96 GLY A CA 1
ATOM 724 C C . GLY A 1 96 ? -4.188 22.281 -2.09 1 90.75 96 GLY A C 1
ATOM 725 O O . GLY A 1 96 ? -4.82 21.578 -1.307 1 90.75 96 GLY A O 1
ATOM 726 N N . VAL A 1 97 ? -3.236 23.078 -1.691 1 92.75 97 VAL A N 1
ATOM 727 C CA . VAL A 1 97 ? -2.766 23.031 -0.312 1 92.75 97 VAL A CA 1
ATOM 728 C C . VAL A 1 97 ? -3.434 24.125 0.504 1 92.75 97 VAL A C 1
ATOM 730 O O . VAL A 1 97 ? -3.221 24.234 1.715 1 92.75 97 VAL A O 1
ATOM 733 N N . THR A 1 98 ? -4.289 24.891 -0.16 1 94.25 98 THR A N 1
ATOM 734 C CA . THR A 1 98 ? -5.117 25.828 0.596 1 94.25 98 THR A CA 1
ATOM 735 C C . THR A 1 98 ? -6.215 25.078 1.351 1 94.25 98 THR A C 1
ATOM 737 O O . THR A 1 98 ? -6.461 23.906 1.1 1 94.25 98 THR A O 1
ATOM 740 N N . LEU A 1 99 ? -6.781 25.781 2.361 1 93.31 99 LEU A N 1
ATOM 741 C CA . LEU A 1 99 ? -7.879 25.156 3.098 1 93.31 99 LEU A CA 1
ATOM 742 C C . LEU A 1 99 ? -8.992 24.719 2.148 1 93.31 99 LEU A C 1
ATOM 744 O O . LEU A 1 99 ? -9.445 23.578 2.213 1 93.31 99 LEU A O 1
ATOM 748 N N . GLU A 1 100 ? -9.383 25.656 1.326 1 94.88 100 GLU A N 1
ATOM 749 C CA . GLU A 1 100 ? -10.438 25.344 0.365 1 94.88 100 GLU A CA 1
ATOM 750 C C . GLU A 1 100 ? -10 24.25 -0.602 1 94.88 100 GLU A C 1
ATOM 752 O O . GLU A 1 100 ? -10.781 23.359 -0.935 1 94.88 100 GLU A O 1
ATOM 757 N N . GLY A 1 101 ? -8.82 24.281 -1.108 1 95.44 101 GLY A N 1
ATOM 758 C CA . GLY A 1 101 ? -8.281 23.266 -1.997 1 95.44 101 GLY A CA 1
ATOM 759 C C . GLY A 1 101 ? -8.234 21.891 -1.366 1 95.44 101 GLY A C 1
ATOM 760 O O . GLY A 1 101 ? -8.539 20.891 -2.021 1 95.44 101 GLY A O 1
ATOM 761 N N . GLY A 1 102 ? -7.82 21.859 -0.045 1 95.31 102 GLY A N 1
ATOM 762 C CA . GLY A 1 102 ? -7.789 20.609 0.684 1 95.31 102 GLY A CA 1
ATOM 763 C C . GLY A 1 102 ? -9.156 19.969 0.813 1 95.31 102 GLY A C 1
ATOM 764 O O . GLY A 1 102 ? -9.297 18.75 0.645 1 95.31 102 GLY A O 1
ATOM 765 N N . VAL A 1 103 ? -10.117 20.781 1.062 1 96.25 103 VAL A N 1
ATOM 766 C CA . VAL A 1 103 ? -11.484 20.266 1.217 1 96.25 103 VAL A CA 1
ATOM 767 C C . VAL A 1 103 ? -12 19.75 -0.122 1 96.25 103 VAL A C 1
ATOM 769 O O . VAL A 1 103 ? -12.586 18.672 -0.19 1 96.25 103 VAL A O 1
ATOM 772 N N . LYS A 1 104 ? -11.789 20.516 -1.182 1 97.56 104 LYS A N 1
ATOM 773 C CA . LYS A 1 104 ? -12.234 20.094 -2.51 1 97.56 104 LYS A CA 1
ATOM 774 C C . LYS A 1 104 ? -11.586 18.781 -2.916 1 97.56 104 LYS A C 1
ATOM 776 O O . LYS A 1 104 ? -12.258 17.891 -3.443 1 97.56 104 LYS A O 1
ATOM 781 N N . LYS A 1 105 ? -10.289 18.641 -2.684 1 98 105 LYS A N 1
ATOM 782 C CA . LYS A 1 105 ? -9.594 17.422 -3.043 1 98 105 LYS A CA 1
ATOM 783 C C . LYS A 1 105 ? -10.102 16.234 -2.221 1 98 105 LYS A C 1
ATOM 785 O O . LYS A 1 105 ? -10.203 15.117 -2.725 1 98 105 LYS A O 1
ATOM 790 N N . ALA A 1 106 ? -10.406 16.469 -0.941 1 98.06 106 ALA A N 1
ATOM 791 C CA . ALA A 1 106 ? -10.961 15.406 -0.103 1 98.06 106 ALA A CA 1
ATOM 792 C C . ALA A 1 106 ? -12.328 14.961 -0.617 1 98.06 106 ALA A C 1
ATOM 794 O O . ALA A 1 106 ? -12.633 13.766 -0.637 1 98.06 106 ALA A O 1
ATOM 795 N N . GLN A 1 107 ? -13.109 15.945 -1.051 1 98.44 107 GLN A N 1
ATOM 796 C CA . GLN A 1 107 ? -14.414 15.617 -1.622 1 98.44 107 GLN A CA 1
ATOM 797 C C . GLN A 1 107 ? -14.266 14.789 -2.891 1 98.44 107 GLN A C 1
ATOM 799 O O . GLN A 1 107 ? -14.984 13.797 -3.078 1 98.44 107 GLN A O 1
ATOM 804 N N . ILE A 1 108 ? -13.406 15.172 -3.752 1 98.5 108 ILE A N 1
ATOM 805 C CA . ILE A 1 108 ? -13.141 14.438 -4.984 1 98.5 108 ILE A CA 1
ATOM 806 C C . ILE A 1 108 ? -12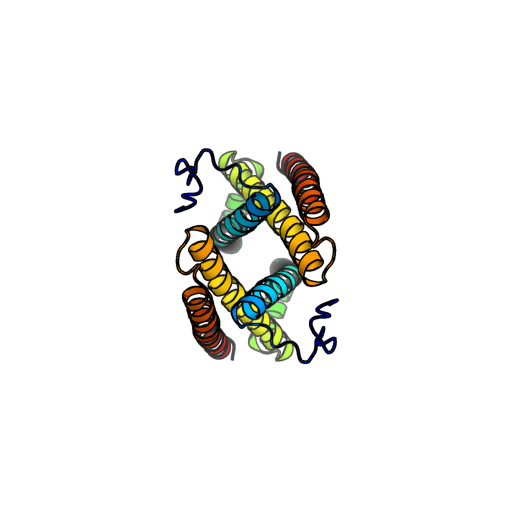.68 13.016 -4.656 1 98.5 108 ILE A C 1
ATOM 808 O O . ILE A 1 108 ? -13.109 12.055 -5.297 1 98.5 108 ILE A O 1
ATOM 812 N N . THR A 1 109 ? -11.805 12.883 -3.639 1 98.69 109 THR A N 1
ATOM 813 C CA . THR A 1 109 ? -11.32 11.578 -3.201 1 98.69 109 THR A CA 1
ATOM 814 C C . THR A 1 109 ? -12.484 10.664 -2.818 1 98.69 109 THR A C 1
ATOM 816 O O . THR A 1 109 ? -12.539 9.508 -3.236 1 98.69 109 THR A O 1
ATOM 819 N N . VAL A 1 110 ? -13.438 11.203 -2.084 1 98.69 110 VAL A N 1
ATOM 820 C CA . VAL A 1 110 ? -14.578 10.414 -1.624 1 98.69 110 VAL A CA 1
ATOM 821 C C . VAL A 1 110 ? -15.438 9.992 -2.818 1 98.69 110 VAL A C 1
ATOM 823 O O . VAL A 1 110 ? -15.789 8.82 -2.955 1 98.69 110 VAL A O 1
ATOM 826 N N . VAL A 1 111 ? -15.711 10.898 -3.705 1 98.81 111 VAL A N 1
ATOM 827 C CA . VAL A 1 111 ? -16.594 10.633 -4.828 1 98.81 111 VAL A CA 1
ATOM 828 C C . VAL A 1 111 ? -15.953 9.625 -5.777 1 98.81 111 VAL A C 1
ATOM 830 O O . VAL A 1 111 ? -16.578 8.633 -6.152 1 98.81 111 VAL A O 1
ATOM 833 N N . VAL A 1 112 ? -14.742 9.883 -6.164 1 98.81 112 VAL A N 1
ATOM 834 C CA . VAL A 1 112 ? -14.055 9.016 -7.113 1 98.81 112 VAL A CA 1
ATOM 835 C C . VAL A 1 112 ? -13.898 7.617 -6.52 1 98.81 112 VAL A C 1
ATOM 837 O O . VAL A 1 112 ? -14.117 6.613 -7.203 1 98.81 112 VAL A O 1
ATOM 840 N N . SER A 1 113 ? -13.508 7.492 -5.238 1 98.88 113 SER A N 1
ATOM 841 C CA . SER A 1 113 ? -13.375 6.188 -4.598 1 98.88 113 SER A CA 1
ATOM 842 C C . SER A 1 113 ? -14.703 5.453 -4.547 1 98.88 113 SER A C 1
ATOM 844 O O . SER A 1 113 ? -14.766 4.242 -4.781 1 98.88 113 SER A O 1
ATOM 846 N N . ALA A 1 114 ? -15.781 6.234 -4.215 1 98.81 114 ALA A N 1
ATOM 847 C CA . ALA A 1 114 ? -17.094 5.609 -4.164 1 98.81 114 ALA A CA 1
ATOM 848 C C . ALA A 1 114 ? -17.469 4.996 -5.512 1 98.81 114 ALA A C 1
ATOM 850 O O . ALA A 1 114 ? -17.984 3.879 -5.57 1 98.81 114 ALA A O 1
ATOM 851 N N . VAL A 1 115 ? -17.219 5.699 -6.586 1 98.88 115 VAL A N 1
ATOM 852 C CA . VAL A 1 115 ? -17.5 5.207 -7.93 1 98.88 115 VAL A CA 1
ATOM 853 C C . VAL A 1 115 ? -16.703 3.936 -8.195 1 98.88 115 VAL A C 1
ATOM 855 O O . VAL A 1 115 ? -17.25 2.936 -8.672 1 98.88 115 VAL A O 1
ATOM 858 N N . LEU A 1 116 ? -15.438 3.941 -7.895 1 98.81 116 LEU A N 1
ATOM 859 C CA . LEU A 1 116 ? -14.578 2.787 -8.133 1 98.81 116 LEU A CA 1
ATOM 860 C C . LEU A 1 116 ? -15.008 1.601 -7.281 1 98.81 116 LEU A C 1
ATOM 862 O O . LEU A 1 116 ? -14.953 0.454 -7.734 1 98.81 116 LEU A O 1
ATOM 866 N N . ILE A 1 117 ? -15.406 1.862 -6.043 1 98.81 117 ILE A N 1
ATOM 867 C CA . ILE A 1 117 ? -15.844 0.818 -5.125 1 98.81 117 ILE A CA 1
ATOM 868 C C . ILE A 1 117 ? -17.109 0.161 -5.656 1 98.81 117 ILE A C 1
ATOM 870 O O . ILE A 1 117 ? -17.25 -1.066 -5.637 1 98.81 117 ILE A O 1
ATOM 874 N N . ILE A 1 118 ? -18 0.946 -6.168 1 98.75 118 ILE A N 1
ATOM 875 C CA . ILE A 1 118 ? -19.234 0.424 -6.742 1 98.75 118 ILE A CA 1
ATOM 876 C C . ILE A 1 118 ? -18.922 -0.419 -7.977 1 98.75 118 ILE A C 1
ATOM 878 O O . ILE A 1 118 ? -19.453 -1.516 -8.141 1 98.75 118 ILE A O 1
ATOM 882 N N . LEU A 1 119 ? -18.062 0.094 -8.867 1 98.69 119 LEU A N 1
ATOM 883 C CA . LEU A 1 119 ? -17.672 -0.648 -10.062 1 98.69 119 LEU A CA 1
ATOM 884 C C . LEU A 1 119 ? -17.031 -1.982 -9.688 1 98.69 119 LEU A C 1
ATOM 886 O O . LEU A 1 119 ? -17.297 -3.002 -10.328 1 98.69 119 LEU A O 1
ATOM 890 N N . ALA A 1 120 ? -16.203 -2.01 -8.648 1 98.44 120 ALA A N 1
ATOM 891 C CA . ALA A 1 120 ? -15.609 -3.252 -8.164 1 98.44 120 ALA A CA 1
ATOM 892 C C . ALA A 1 120 ? -16.688 -4.215 -7.66 1 98.44 120 ALA A C 1
ATOM 894 O O . ALA A 1 120 ? -16.578 -5.426 -7.867 1 98.44 120 ALA A O 1
ATOM 895 N N . GLY A 1 121 ? -17.641 -3.652 -6.988 1 98.44 121 GLY A N 1
ATOM 896 C CA . GLY A 1 121 ? -18.75 -4.477 -6.543 1 98.44 121 GLY A CA 1
ATOM 897 C C . GLY A 1 121 ? -19.484 -5.148 -7.684 1 98.44 121 GLY A C 1
ATOM 898 O O . GLY A 1 121 ? -19.797 -6.34 -7.613 1 98.44 121 GLY A O 1
ATOM 899 N N . VAL A 1 122 ? -19.75 -4.367 -8.734 1 98.12 122 VAL A N 1
ATOM 900 C CA . VAL A 1 122 ? -20.422 -4.898 -9.914 1 98.12 122 VAL A CA 1
ATOM 901 C C . VAL A 1 122 ? -19.578 -6.004 -10.539 1 98.12 122 VAL A C 1
ATOM 903 O O . VAL A 1 122 ? -20.109 -7.027 -10.977 1 98.12 122 VAL A O 1
ATOM 906 N N . TRP A 1 123 ? -18.344 -5.809 -10.531 1 96.94 123 TRP A N 1
ATOM 907 C CA . TRP A 1 123 ? -17.438 -6.781 -11.141 1 96.94 123 TRP A CA 1
ATOM 908 C C . TRP A 1 123 ? -17.422 -8.078 -10.344 1 96.94 123 TRP A C 1
ATOM 910 O O . TRP A 1 123 ? -17.422 -9.172 -10.922 1 96.94 123 TRP A O 1
ATOM 920 N N . VAL A 1 124 ? -17.406 -8.047 -9.016 1 97.06 124 VAL A N 1
ATOM 921 C CA . VAL A 1 124 ? -17.25 -9.195 -8.133 1 97.06 124 VAL A CA 1
ATOM 922 C C . VAL A 1 124 ? -18.562 -9.969 -8.055 1 97.06 124 VAL A C 1
ATOM 924 O O . VAL A 1 124 ? -18.562 -11.203 -7.934 1 97.06 124 VAL A O 1
ATOM 927 N N . TRP A 1 125 ? -19.703 -9.281 -8.148 1 95.5 125 TRP A N 1
ATOM 928 C CA . TRP A 1 125 ? -21 -9.938 -7.973 1 95.5 125 TRP A CA 1
ATOM 929 C C . TRP A 1 125 ? -21.75 -10.023 -9.297 1 95.5 125 TRP A C 1
ATOM 931 O O . TRP A 1 125 ? -22.641 -10.859 -9.453 1 95.5 125 TRP A O 1
ATOM 941 N N . MET B 1 1 ? 4.832 48.938 9.258 1 39.62 1 MET B N 1
ATOM 942 C CA . MET B 1 1 ? 6.082 48.188 9.227 1 39.62 1 MET B CA 1
ATOM 943 C C . MET B 1 1 ? 5.867 46.812 8.625 1 39.62 1 MET B C 1
ATOM 945 O O . MET B 1 1 ? 5.141 46 9.18 1 39.62 1 MET B O 1
ATOM 949 N N . ASN B 1 2 ? 5.812 46.625 7.23 1 45.19 2 ASN B N 1
ATOM 950 C CA . ASN B 1 2 ? 5.535 45.406 6.465 1 45.19 2 ASN B CA 1
ATOM 951 C C . ASN B 1 2 ? 6.52 44.281 6.809 1 45.19 2 ASN B C 1
ATOM 953 O O . ASN B 1 2 ? 7.715 44.406 6.551 1 45.19 2 ASN B O 1
ATOM 957 N N . SER B 1 3 ? 6.438 43.719 7.941 1 51.88 3 SER B N 1
ATOM 958 C CA . SER B 1 3 ? 7.32 42.625 8.305 1 51.88 3 SER B CA 1
ATOM 959 C C . SER B 1 3 ? 7.496 41.656 7.145 1 51.88 3 SER B C 1
ATOM 961 O O . SER B 1 3 ? 6.59 40.875 6.844 1 51.88 3 SER B O 1
ATOM 963 N N . LYS B 1 4 ? 8.07 42.031 6.031 1 49.97 4 LYS B N 1
ATOM 964 C CA . LYS B 1 4 ? 8.453 41.094 4.965 1 49.97 4 LYS B CA 1
ATOM 965 C C . LYS B 1 4 ? 9.281 39.938 5.508 1 49.97 4 LYS B C 1
ATOM 967 O O . LYS B 1 4 ? 10.438 40.125 5.906 1 49.97 4 LYS B O 1
ATOM 972 N N . ARG B 1 5 ? 8.773 38.969 6.184 1 59.59 5 ARG B N 1
ATOM 973 C CA . ARG B 1 5 ? 9.555 37.781 6.504 1 59.59 5 ARG B CA 1
ATOM 974 C C . ARG B 1 5 ? 10.367 37.312 5.297 1 59.59 5 ARG B C 1
ATOM 976 O O . ARG B 1 5 ? 9.844 37.25 4.18 1 59.59 5 ARG B O 1
ATOM 983 N N . PRO B 1 6 ? 11.625 37.375 5.367 1 55.12 6 PRO B N 1
ATOM 984 C CA . PRO B 1 6 ? 12.461 36.938 4.246 1 55.12 6 PRO B CA 1
ATOM 985 C C . PRO B 1 6 ? 12.047 35.531 3.73 1 55.12 6 PRO B C 1
ATOM 987 O O . PRO B 1 6 ? 11.773 34.625 4.523 1 55.12 6 PRO B O 1
ATOM 990 N N . VAL B 1 7 ? 11.273 35.438 2.652 1 56.84 7 VAL B N 1
ATOM 991 C CA . VAL B 1 7 ? 10.969 34.188 2.004 1 56.84 7 VAL B CA 1
ATOM 992 C C . VAL B 1 7 ? 12.242 33.594 1.378 1 56.84 7 VAL B C 1
ATOM 994 O O . VAL B 1 7 ? 12.906 34.281 0.581 1 56.84 7 VAL B O 1
ATOM 997 N N . ASN B 1 8 ? 12.992 32.906 2.176 1 54.5 8 ASN B N 1
ATOM 998 C CA . ASN B 1 8 ? 14.016 32.125 1.481 1 54.5 8 ASN B CA 1
ATOM 999 C C . ASN B 1 8 ? 13.438 31.359 0.31 1 54.5 8 ASN B C 1
ATOM 1001 O O . ASN B 1 8 ? 12.57 30.5 0.5 1 54.5 8 ASN B O 1
ATOM 1005 N N . LEU B 1 9 ? 13.508 31.766 -0.831 1 54.78 9 LEU B N 1
ATOM 1006 C CA . LEU B 1 9 ? 12.906 31.234 -2.047 1 54.78 9 LEU B CA 1
ATOM 1007 C C . LEU B 1 9 ? 13.656 30 -2.535 1 54.78 9 LEU B C 1
ATOM 1009 O O . LEU B 1 9 ? 13.234 29.344 -3.49 1 54.78 9 LEU B O 1
ATOM 1013 N N . ASP B 1 10 ? 14.891 29.922 -1.949 1 52.22 10 ASP B N 1
ATOM 1014 C CA . ASP B 1 10 ? 15.648 28.766 -2.422 1 52.22 10 ASP B CA 1
ATOM 1015 C C . ASP B 1 10 ? 15.164 27.484 -1.749 1 52.22 10 ASP B C 1
ATOM 1017 O O . ASP B 1 10 ? 15.586 27.172 -0.633 1 52.22 10 ASP B O 1
ATOM 1021 N N . LEU B 1 11 ? 14.156 26.922 -2.197 1 53.44 11 LEU B N 1
ATOM 1022 C CA . LEU B 1 11 ? 13.547 25.703 -1.662 1 53.44 11 LEU B CA 1
ATOM 1023 C C . LEU B 1 11 ? 14.609 24.656 -1.328 1 53.44 11 LEU B C 1
ATOM 1025 O O . LEU B 1 11 ? 14.43 23.859 -0.41 1 53.44 11 LEU B O 1
ATOM 1029 N N . SER B 1 12 ? 15.695 24.703 -2.229 1 53.59 12 SER B N 1
ATOM 1030 C CA . SER B 1 12 ? 16.781 23.766 -1.936 1 53.59 12 SER B CA 1
ATOM 1031 C C . SER B 1 12 ? 17.438 24.078 -0.602 1 53.59 12 SER B C 1
ATOM 1033 O O . SER B 1 12 ? 18.141 23.25 -0.037 1 53.59 12 SER B O 1
ATOM 1035 N N . THR B 1 13 ? 17.234 25.156 -0.165 1 56.41 13 THR B N 1
ATOM 1036 C CA . THR B 1 13 ? 17.828 25.562 1.101 1 56.41 13 THR B CA 1
ATOM 1037 C C . THR B 1 13 ? 16.859 25.344 2.256 1 56.41 13 THR B C 1
ATOM 1039 O O . THR B 1 13 ? 17.219 25.516 3.422 1 56.41 13 THR B O 1
ATOM 1042 N N . ILE B 1 14 ? 15.602 25.219 1.847 1 56.91 14 ILE B N 1
ATOM 1043 C CA . ILE B 1 14 ? 14.664 24.969 2.932 1 56.91 14 ILE B CA 1
ATOM 1044 C C . ILE B 1 14 ? 14.945 23.594 3.551 1 56.91 14 ILE B C 1
ATOM 1046 O O . ILE B 1 14 ? 15.094 22.609 2.834 1 56.91 14 ILE B O 1
ATOM 1050 N N . GLN B 1 15 ? 15.523 23.562 4.645 1 69.75 15 GLN B N 1
ATOM 1051 C CA . GLN B 1 15 ? 15.75 22.328 5.398 1 69.75 15 GLN B CA 1
ATOM 1052 C C . GLN B 1 15 ? 14.422 21.672 5.793 1 69.75 15 GLN B C 1
ATOM 1054 O O . GLN B 1 15 ? 13.672 22.234 6.598 1 69.75 15 GLN B O 1
ATOM 1059 N N . PHE B 1 16 ? 14.016 20.734 4.977 1 78.25 16 PHE B N 1
ATOM 1060 C CA . PHE B 1 16 ? 12.82 19.984 5.363 1 78.25 16 PHE B CA 1
ATOM 1061 C C . PHE B 1 16 ? 13.062 19.203 6.648 1 78.25 16 PHE B C 1
ATOM 1063 O O . PHE B 1 16 ? 14.086 18.531 6.785 1 78.25 16 PHE B O 1
ATOM 1070 N N . PRO B 1 17 ? 12.156 19.453 7.566 1 90.62 17 PRO B N 1
ATOM 1071 C CA . PRO B 1 17 ? 12.273 18.656 8.789 1 90.62 17 PRO B CA 1
ATOM 1072 C C . PRO B 1 17 ? 12.141 17.156 8.523 1 90.62 17 PRO B C 1
ATOM 1074 O O . PRO B 1 17 ? 11.5 16.75 7.547 1 90.62 17 PRO B O 1
ATOM 1077 N N . LEU B 1 18 ? 12.797 16.391 9.297 1 94.12 18 LEU B N 1
ATOM 1078 C CA . LEU B 1 18 ? 12.867 14.938 9.109 1 94.12 18 LEU B CA 1
ATOM 1079 C C . LEU B 1 18 ? 11.477 14.32 9.055 1 94.12 18 LEU B C 1
ATOM 1081 O O . LEU B 1 18 ? 11.219 13.43 8.242 1 94.12 18 LEU B O 1
ATOM 1085 N N . PRO B 1 19 ? 10.516 14.711 9.844 1 94.94 19 PRO B N 1
ATOM 1086 C CA . PRO B 1 19 ? 9.172 14.141 9.75 1 94.94 19 PRO B CA 1
ATOM 1087 C C . PRO B 1 19 ? 8.539 14.359 8.383 1 94.94 19 PRO B C 1
ATOM 1089 O O . PRO B 1 19 ? 7.875 13.461 7.852 1 94.94 19 PRO B O 1
ATOM 1092 N N . ALA B 1 20 ? 8.75 15.484 7.828 1 92.88 20 ALA B N 1
ATOM 1093 C CA . ALA B 1 20 ? 8.195 15.758 6.504 1 92.88 20 ALA B CA 1
ATOM 1094 C C . ALA B 1 20 ? 8.867 14.891 5.441 1 92.88 20 ALA B C 1
ATOM 1096 O O . ALA B 1 20 ? 8.203 14.375 4.539 1 92.88 20 ALA B O 1
ATOM 1097 N N . LEU B 1 21 ? 10.109 14.766 5.586 1 95.31 21 LEU B N 1
ATOM 1098 C CA . LEU B 1 21 ? 10.844 13.953 4.617 1 95.31 21 LEU B CA 1
ATOM 1099 C C . LEU B 1 21 ? 10.398 12.5 4.668 1 95.31 21 LEU B C 1
ATOM 1101 O O . LEU B 1 21 ? 10.25 11.859 3.629 1 95.31 21 LEU B O 1
ATOM 1105 N N . THR B 1 22 ? 10.172 11.961 5.836 1 97.19 22 THR B N 1
ATOM 1106 C CA . THR B 1 22 ? 9.734 10.578 5.957 1 97.19 22 THR B CA 1
ATOM 1107 C C . THR B 1 22 ? 8.305 10.414 5.438 1 97.19 22 THR B C 1
ATOM 1109 O O . THR B 1 22 ? 7.953 9.359 4.906 1 97.19 22 THR B O 1
ATOM 1112 N N . SER B 1 23 ? 7.516 11.445 5.559 1 96.06 23 SER B N 1
ATOM 1113 C CA . SER B 1 23 ? 6.156 11.391 5.027 1 96.06 23 SER B CA 1
ATOM 1114 C C . SER B 1 23 ? 6.156 11.398 3.504 1 96.06 23 SER B C 1
ATOM 1116 O O . SER B 1 23 ? 5.395 10.664 2.873 1 96.06 23 SER B O 1
ATOM 1118 N N . ILE B 1 24 ? 6.992 12.188 2.91 1 95 24 ILE B N 1
ATOM 1119 C CA . ILE B 1 24 ? 7.121 12.227 1.458 1 95 24 ILE B CA 1
ATOM 1120 C C . ILE B 1 24 ? 7.645 10.883 0.949 1 95 24 ILE B C 1
ATOM 1122 O O . ILE B 1 24 ? 7.117 10.328 -0.017 1 95 24 ILE B O 1
ATOM 1126 N N . ALA B 1 25 ? 8.648 10.406 1.604 1 97.62 25 ALA B N 1
ATOM 1127 C CA . ALA B 1 25 ? 9.219 9.117 1.218 1 97.62 25 ALA B CA 1
ATOM 1128 C C . ALA B 1 25 ? 8.172 8.008 1.322 1 97.62 25 ALA B C 1
ATOM 1130 O O . ALA B 1 25 ? 8.164 7.078 0.508 1 97.62 25 ALA B O 1
ATOM 1131 N N . HIS B 1 26 ? 7.328 8.055 2.334 1 97.88 26 HIS B N 1
ATOM 1132 C CA . HIS B 1 26 ? 6.242 7.098 2.484 1 97.88 26 HIS B CA 1
ATOM 1133 C C . HIS B 1 26 ? 5.336 7.09 1.256 1 97.88 26 HIS B C 1
ATOM 1135 O O . HIS B 1 26 ? 5.035 6.027 0.709 1 97.88 26 HIS B O 1
ATOM 1141 N N . ARG B 1 27 ? 5.062 8.281 0.775 1 96.88 27 ARG B N 1
ATOM 1142 C CA . ARG B 1 27 ? 4.188 8.391 -0.389 1 96.88 27 ARG B CA 1
ATOM 1143 C C . ARG B 1 27 ? 4.902 7.941 -1.657 1 96.88 27 ARG B C 1
ATOM 1145 O O . ARG B 1 27 ? 4.305 7.285 -2.514 1 96.88 27 ARG B O 1
ATOM 1152 N N . ILE B 1 28 ? 6.129 8.234 -1.781 1 97.12 28 ILE B N 1
ATOM 1153 C CA . ILE B 1 28 ? 6.918 7.82 -2.936 1 97.12 28 ILE B CA 1
ATOM 1154 C C . ILE B 1 28 ? 7.047 6.297 -2.957 1 97.12 28 ILE B C 1
ATOM 1156 O O . ILE B 1 28 ? 6.891 5.672 -4.008 1 97.12 28 ILE B O 1
ATOM 1160 N N . THR B 1 29 ? 7.32 5.691 -1.802 1 98.31 29 THR B N 1
ATOM 1161 C CA . THR B 1 29 ? 7.43 4.234 -1.758 1 98.31 29 THR B CA 1
ATOM 1162 C C . THR B 1 29 ? 6.082 3.584 -2.061 1 98.31 29 THR B C 1
ATOM 1164 O O . THR B 1 29 ? 6.027 2.502 -2.648 1 98.31 29 THR B O 1
ATOM 1167 N N . GLY B 1 30 ? 5.016 4.262 -1.702 1 97.38 30 GLY B N 1
ATOM 1168 C CA . GLY B 1 30 ? 3.709 3.777 -2.121 1 97.38 30 GLY B CA 1
ATOM 1169 C C . GLY B 1 30 ? 3.557 3.701 -3.627 1 97.38 30 GLY B C 1
ATOM 1170 O O . GLY B 1 30 ? 3.033 2.717 -4.156 1 97.38 30 GLY B O 1
ATOM 1171 N N . VAL B 1 31 ? 4.004 4.715 -4.332 1 96.88 31 VAL B N 1
ATOM 1172 C CA . VAL B 1 31 ? 3.961 4.742 -5.793 1 96.88 31 VAL B CA 1
ATOM 1173 C C . VAL B 1 31 ? 4.832 3.625 -6.355 1 96.88 31 VAL B C 1
ATOM 1175 O O . VAL B 1 31 ? 4.418 2.902 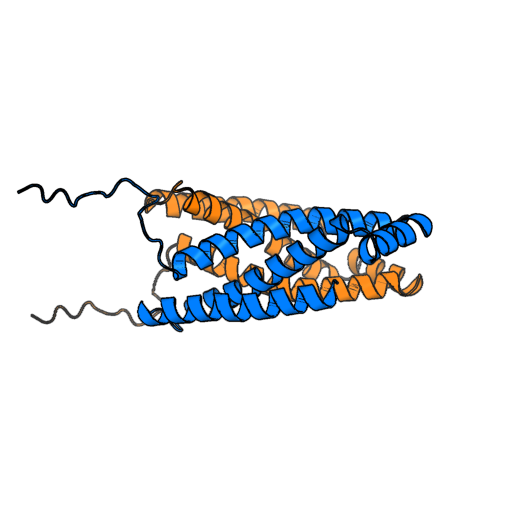-7.266 1 96.88 31 VAL B O 1
ATOM 1178 N N . ILE B 1 32 ? 5.973 3.5 -5.828 1 97.94 32 ILE B N 1
ATOM 1179 C CA . ILE B 1 32 ? 6.895 2.461 -6.273 1 97.94 32 ILE B CA 1
ATOM 1180 C C . ILE B 1 32 ? 6.254 1.088 -6.09 1 97.94 32 ILE B C 1
ATOM 1182 O O . ILE B 1 32 ? 6.32 0.239 -6.984 1 97.94 32 ILE B O 1
ATOM 1186 N N . LEU B 1 33 ? 5.637 0.88 -4.949 1 97.62 33 LEU B N 1
ATOM 1187 C CA . LEU B 1 33 ? 5.008 -0.407 -4.668 1 97.62 33 LEU B CA 1
ATOM 1188 C C . LEU B 1 33 ? 3.824 -0.647 -5.602 1 97.62 33 LEU B C 1
ATOM 1190 O O . LEU B 1 33 ? 3.574 -1.782 -6.012 1 97.62 33 LEU B O 1
ATOM 1194 N N . PHE B 1 34 ? 3.117 0.422 -5.93 1 95.62 34 PHE B N 1
ATOM 1195 C CA . PHE B 1 34 ? 2.004 0.263 -6.855 1 95.62 34 PHE B CA 1
ATOM 1196 C C . PHE B 1 34 ? 2.502 -0.182 -8.227 1 95.62 34 PHE B C 1
ATOM 1198 O O . PHE B 1 34 ? 1.971 -1.132 -8.805 1 95.62 34 PHE B O 1
ATOM 1205 N N . ILE B 1 35 ? 3.506 0.462 -8.727 1 95.94 35 ILE B N 1
ATOM 1206 C CA . ILE B 1 35 ? 4.109 0.078 -10 1 95.94 35 ILE B CA 1
ATOM 1207 C C . ILE B 1 35 ? 4.707 -1.323 -9.883 1 95.94 35 ILE B C 1
ATOM 1209 O O . ILE B 1 35 ? 4.586 -2.131 -10.805 1 95.94 35 ILE B O 1
ATOM 1213 N N . GLY B 1 36 ? 5.293 -1.616 -8.758 1 96.12 36 GLY B N 1
ATOM 1214 C CA . GLY B 1 36 ? 5.84 -2.938 -8.492 1 96.12 36 GLY B CA 1
ATOM 1215 C C . GLY B 1 36 ? 4.793 -4.035 -8.531 1 96.12 36 GLY B C 1
ATOM 1216 O O . GLY B 1 36 ? 5.07 -5.152 -8.969 1 96.12 36 GLY B O 1
ATOM 1217 N N . LEU B 1 37 ? 3.656 -3.725 -8.055 1 93.06 37 LEU B N 1
ATOM 1218 C CA . LEU B 1 37 ? 2.57 -4.699 -8.07 1 93.06 37 LEU B CA 1
ATOM 1219 C C . LEU B 1 37 ? 2.23 -5.117 -9.492 1 93.06 37 LEU B C 1
ATOM 1221 O O . LEU B 1 37 ? 1.928 -6.285 -9.75 1 93.06 37 LEU B O 1
ATOM 1225 N N . ILE B 1 38 ? 2.299 -4.145 -10.406 1 93.12 38 ILE B N 1
ATOM 1226 C CA . ILE B 1 38 ? 2.053 -4.453 -11.812 1 93.12 38 ILE B CA 1
ATOM 1227 C C . ILE B 1 38 ? 3.092 -5.457 -12.305 1 93.12 38 ILE B C 1
ATOM 1229 O O . ILE B 1 38 ? 2.744 -6.453 -12.953 1 93.12 38 ILE B O 1
ATOM 1233 N N . PHE B 1 39 ? 4.309 -5.242 -11.977 1 93.44 39 PHE B N 1
ATOM 1234 C CA . PHE B 1 39 ? 5.395 -6.145 -12.344 1 93.44 39 PHE B CA 1
ATOM 1235 C C . PHE B 1 39 ? 5.215 -7.504 -11.672 1 93.44 39 PHE B C 1
ATOM 1237 O O . PHE B 1 39 ? 5.422 -8.547 -12.305 1 93.44 39 PHE B O 1
ATOM 1244 N N . ALA B 1 40 ? 4.895 -7.504 -10.43 1 92.12 40 ALA B N 1
ATOM 1245 C CA . ALA B 1 40 ? 4.699 -8.75 -9.695 1 92.12 40 ALA B CA 1
ATOM 1246 C C . ALA B 1 40 ? 3.588 -9.586 -10.32 1 92.12 40 ALA B C 1
ATOM 1248 O O . ALA B 1 40 ? 3.717 -10.805 -10.453 1 92.12 40 ALA B O 1
ATOM 1249 N N . PHE B 1 41 ? 2.539 -8.906 -10.742 1 90.88 41 PHE B N 1
ATOM 1250 C CA . PHE B 1 41 ? 1.438 -9.633 -11.367 1 90.88 41 PHE B CA 1
ATOM 1251 C C . PHE B 1 41 ? 1.855 -10.188 -12.719 1 90.88 41 PHE B C 1
ATOM 1253 O O . PHE B 1 41 ? 1.436 -11.281 -13.102 1 90.88 41 PHE B O 1
ATOM 1260 N N . TRP B 1 42 ? 2.586 -9.375 -13.414 1 94.5 42 TRP B N 1
ATOM 1261 C CA . TRP B 1 42 ? 3.125 -9.875 -14.672 1 94.5 42 TRP B CA 1
ATOM 1262 C C . TRP B 1 42 ? 3.994 -11.109 -14.445 1 94.5 42 TRP B C 1
ATOM 1264 O O . TRP B 1 42 ? 3.848 -12.117 -15.141 1 94.5 42 TRP B O 1
ATOM 1274 N N . ALA B 1 43 ? 4.883 -11.07 -13.555 1 93.69 43 ALA B N 1
ATOM 1275 C CA . ALA B 1 43 ? 5.758 -12.195 -13.242 1 93.69 43 ALA B CA 1
ATOM 1276 C C . ALA B 1 43 ? 4.953 -13.414 -12.797 1 93.69 43 ALA B C 1
ATOM 1278 O O . ALA B 1 43 ? 5.266 -14.547 -13.18 1 93.69 43 ALA B O 1
ATOM 1279 N N . LEU B 1 44 ? 4.012 -13.172 -12 1 89.81 44 LEU B N 1
ATOM 1280 C CA . LEU B 1 44 ? 3.16 -14.266 -11.547 1 89.81 44 LEU B CA 1
ATOM 1281 C C . LEU B 1 44 ? 2.432 -14.906 -12.719 1 89.81 44 LEU B C 1
ATOM 1283 O O . LEU B 1 44 ? 2.383 -16.141 -12.828 1 89.81 44 LEU B O 1
ATOM 1287 N N . ASP B 1 45 ? 1.886 -14.023 -13.555 1 92.12 45 ASP B N 1
ATOM 1288 C CA . ASP B 1 45 ? 1.202 -14.516 -14.75 1 92.12 45 ASP B CA 1
ATOM 1289 C C . ASP B 1 45 ? 2.143 -15.359 -15.609 1 92.12 45 ASP B C 1
ATOM 1291 O O . ASP B 1 45 ? 1.787 -16.453 -16.047 1 92.12 45 ASP B O 1
ATOM 1295 N N . ALA B 1 46 ? 3.271 -14.867 -15.836 1 93.88 46 ALA B N 1
ATOM 1296 C CA . ALA B 1 46 ? 4.273 -15.594 -16.609 1 93.88 46 ALA B CA 1
ATOM 1297 C C . ALA B 1 46 ? 4.625 -16.922 -15.938 1 93.88 46 ALA B C 1
ATOM 1299 O O . ALA B 1 46 ? 4.727 -17.953 -16.609 1 93.88 46 ALA B O 1
ATOM 1300 N N . SER B 1 47 ? 4.809 -16.922 -14.648 1 91.19 47 SER B N 1
ATOM 1301 C CA . SER B 1 47 ? 5.207 -18.109 -13.906 1 91.19 47 SER B CA 1
ATOM 1302 C C . SER B 1 47 ? 4.109 -19.172 -13.93 1 91.19 47 SER B C 1
ATOM 1304 O O . SER B 1 47 ? 4.395 -20.375 -13.836 1 91.19 47 SER B O 1
ATOM 1306 N N . LEU B 1 48 ? 2.877 -18.703 -14.117 1 88 48 LEU B N 1
ATOM 1307 C CA . LEU B 1 48 ? 1.75 -19.625 -14.062 1 88 48 LEU B CA 1
ATOM 1308 C C . LEU B 1 48 ? 1.358 -20.094 -15.461 1 88 48 LEU B C 1
ATOM 1310 O O . LEU B 1 48 ? 0.584 -21.047 -15.609 1 88 48 LEU B O 1
ATOM 1314 N N . SER B 1 49 ? 1.9 -19.562 -16.484 1 91.62 49 SER B N 1
ATOM 1315 C CA . SER B 1 49 ? 1.466 -19.812 -17.844 1 91.62 49 SER B CA 1
ATOM 1316 C C . SER B 1 49 ? 1.984 -21.156 -18.359 1 91.62 49 SER B C 1
ATOM 1318 O O . SER B 1 49 ? 1.373 -21.766 -19.234 1 91.62 49 SER B O 1
ATOM 1320 N N . SER B 1 50 ? 3.146 -21.672 -17.891 1 93.25 50 SER B N 1
ATOM 1321 C CA . SER B 1 50 ? 3.762 -22.922 -18.297 1 93.25 50 SER B CA 1
ATOM 1322 C C . SER B 1 50 ? 4.949 -23.281 -17.422 1 93.25 50 SER B C 1
ATOM 1324 O O . SER B 1 50 ? 5.453 -22.438 -16.672 1 93.25 50 SER B O 1
ATOM 1326 N N . PRO B 1 51 ? 5.383 -24.516 -17.484 1 93.19 51 PRO B N 1
ATOM 1327 C CA . PRO B 1 51 ? 6.602 -24.875 -16.766 1 93.19 51 PRO B CA 1
ATOM 1328 C C . PRO B 1 51 ? 7.809 -24.062 -17.188 1 93.19 51 PRO B C 1
ATOM 1330 O O . PRO B 1 51 ? 8.633 -23.672 -16.359 1 93.19 51 PRO B O 1
ATOM 1333 N N . ALA B 1 52 ? 7.934 -23.797 -18.453 1 96.94 52 ALA B N 1
ATOM 1334 C CA . ALA B 1 52 ? 9.023 -22.969 -18.953 1 96.94 52 ALA B CA 1
ATOM 1335 C C . ALA B 1 52 ? 8.938 -21.547 -18.406 1 96.94 52 ALA B C 1
ATOM 1337 O O . ALA B 1 52 ? 9.953 -20.953 -18.062 1 96.94 52 ALA B O 1
ATOM 1338 N N . GLY B 1 53 ? 7.777 -20.984 -18.422 1 96 53 GLY B N 1
ATOM 1339 C CA . GLY B 1 53 ? 7.574 -19.672 -17.844 1 96 53 GLY B CA 1
ATOM 1340 C C . GLY B 1 53 ? 7.957 -19.609 -16.375 1 96 53 GLY B C 1
ATOM 1341 O O . GLY B 1 53 ? 8.594 -18.656 -15.938 1 96 53 GLY B O 1
ATOM 1342 N N . PHE B 1 54 ? 7.508 -20.703 -15.633 1 93.38 54 PHE B N 1
ATOM 1343 C CA . PHE B 1 54 ? 7.871 -20.781 -14.227 1 93.38 54 PHE B CA 1
ATOM 1344 C C . PHE B 1 54 ? 9.391 -20.797 -14.062 1 93.38 54 PHE B C 1
ATOM 1346 O O . PHE B 1 54 ? 9.938 -20.047 -13.25 1 93.38 54 PHE B O 1
ATOM 1353 N N . ALA B 1 55 ? 10.031 -21.609 -14.805 1 96.19 55 ALA B N 1
ATOM 1354 C CA . ALA B 1 55 ? 11.477 -21.75 -14.727 1 96.19 55 ALA B CA 1
ATOM 1355 C C . ALA B 1 55 ? 12.18 -20.438 -15.07 1 96.19 55 ALA B C 1
ATOM 1357 O O . ALA B 1 55 ? 13.188 -20.094 -14.445 1 96.19 55 ALA B O 1
ATOM 1358 N N . ALA B 1 56 ? 11.648 -19.703 -16.016 1 97.19 56 ALA B N 1
ATOM 1359 C CA . ALA B 1 56 ? 12.25 -18.453 -16.453 1 97.19 56 ALA B CA 1
ATOM 1360 C C . ALA B 1 56 ? 12.211 -17.406 -15.328 1 97.19 56 ALA B C 1
ATOM 1362 O O . ALA B 1 56 ? 13.219 -16.75 -15.055 1 97.19 56 ALA B O 1
ATOM 1363 N N . VAL B 1 57 ? 11.109 -17.281 -14.75 1 96.38 57 VAL B N 1
ATOM 1364 C CA . VAL B 1 57 ? 10.953 -16.312 -13.672 1 96.38 57 VAL B CA 1
ATOM 1365 C C . VAL B 1 57 ? 11.82 -16.719 -12.484 1 96.38 57 VAL B C 1
ATOM 1367 O O . VAL B 1 57 ? 12.516 -15.875 -11.898 1 96.38 57 VAL B O 1
ATOM 1370 N N . SER B 1 58 ? 11.758 -17.984 -12.156 1 95.81 58 SER B N 1
ATOM 1371 C CA . SER B 1 58 ? 12.57 -18.5 -11.055 1 95.81 58 SER B CA 1
ATOM 1372 C C . SER B 1 58 ? 14.055 -18.234 -11.297 1 95.81 58 SER B C 1
ATOM 1374 O O . SER B 1 58 ? 14.766 -17.781 -10.398 1 95.81 58 SER B O 1
ATOM 1376 N N . ASP B 1 59 ? 14.453 -18.547 -12.438 1 97.56 59 ASP B N 1
ATOM 1377 C CA . ASP B 1 59 ? 15.852 -18.359 -12.805 1 97.56 59 ASP B CA 1
ATOM 1378 C C . ASP B 1 59 ? 16.234 -16.875 -12.758 1 97.56 59 ASP B C 1
ATOM 1380 O O . ASP B 1 59 ? 17.328 -16.531 -12.281 1 97.56 59 ASP B O 1
ATOM 1384 N N . ALA B 1 60 ? 15.438 -16.016 -13.25 1 97.56 60 ALA B N 1
ATOM 1385 C CA . ALA B 1 60 ? 15.703 -14.57 -13.234 1 97.56 60 ALA B CA 1
ATOM 1386 C C . ALA B 1 60 ? 15.852 -14.062 -11.805 1 97.56 60 ALA B C 1
ATOM 1388 O O . ALA B 1 60 ? 16.781 -13.312 -11.5 1 97.56 60 ALA B O 1
ATOM 1389 N N . LEU B 1 61 ? 15.023 -14.523 -10.922 1 96.19 61 LEU B N 1
ATOM 1390 C CA . LEU B 1 61 ? 15.055 -14.07 -9.539 1 96.19 61 LEU B CA 1
ATOM 1391 C C . LEU B 1 61 ? 16.266 -14.625 -8.805 1 96.19 61 LEU B C 1
ATOM 1393 O O . LEU B 1 61 ? 16.75 -14.023 -7.84 1 96.19 61 LEU B O 1
ATOM 1397 N N . ALA B 1 62 ? 16.734 -15.695 -9.305 1 96.5 62 ALA B N 1
ATOM 1398 C CA . ALA B 1 62 ? 17.875 -16.344 -8.656 1 96.5 62 ALA B CA 1
ATOM 1399 C C . ALA B 1 62 ? 19.188 -15.805 -9.203 1 96.5 62 ALA B C 1
ATOM 1401 O O . ALA B 1 62 ? 20.172 -15.664 -8.453 1 96.5 62 ALA B O 1
ATOM 1402 N N . HIS B 1 63 ? 19.172 -15.445 -10.469 1 97.69 63 HIS B N 1
ATOM 1403 C CA . HIS B 1 63 ? 20.484 -15.312 -11.07 1 97.69 63 HIS B CA 1
ATOM 1404 C C . HIS B 1 63 ? 20.625 -13.992 -11.82 1 97.69 63 HIS B C 1
ATOM 1406 O O . HIS B 1 63 ? 21.734 -13.562 -12.141 1 97.69 63 HIS B O 1
ATOM 1412 N N . ASN B 1 64 ? 19.625 -13.422 -12.266 1 98.38 64 ASN B N 1
ATOM 1413 C CA . ASN B 1 64 ? 19.688 -12.18 -13.023 1 98.38 64 ASN B CA 1
ATOM 1414 C C . ASN B 1 64 ? 19.875 -10.977 -12.109 1 98.38 64 ASN B C 1
ATOM 1416 O O . ASN B 1 64 ? 19.047 -10.703 -11.25 1 98.38 64 ASN B O 1
ATOM 1420 N N . PHE B 1 65 ? 20.953 -10.195 -12.289 1 98.19 65 PHE B N 1
ATOM 1421 C CA . PHE B 1 65 ? 21.312 -9.086 -11.414 1 98.19 65 PHE B CA 1
ATOM 1422 C C . PHE B 1 65 ? 20.203 -8.031 -11.383 1 98.19 65 PHE B C 1
ATOM 1424 O O . PHE B 1 65 ? 19.859 -7.531 -10.312 1 98.19 65 PHE B O 1
ATOM 1431 N N . LEU B 1 66 ? 19.672 -7.711 -12.531 1 97.56 66 LEU B N 1
ATOM 1432 C CA . LEU B 1 66 ? 18.641 -6.672 -12.617 1 97.56 66 LEU B CA 1
ATOM 1433 C C . LEU B 1 66 ? 17.359 -7.113 -11.914 1 97.56 66 LEU B C 1
ATOM 1435 O O . LEU B 1 66 ? 16.719 -6.316 -11.227 1 97.56 66 LEU B O 1
ATOM 1439 N N . ALA B 1 67 ? 16.969 -8.344 -12.141 1 97.44 67 ALA B N 1
ATOM 1440 C CA . ALA B 1 67 ? 15.773 -8.859 -11.477 1 97.44 67 ALA B CA 1
ATOM 1441 C C . ALA B 1 67 ? 15.938 -8.828 -9.961 1 97.44 67 ALA B C 1
ATOM 1443 O O . ALA B 1 67 ? 15.008 -8.445 -9.234 1 97.44 67 ALA B O 1
ATOM 1444 N N . LYS B 1 68 ? 17.125 -9.148 -9.508 1 98.06 68 LYS B N 1
ATOM 1445 C CA . LYS B 1 68 ? 17.391 -9.148 -8.07 1 98.06 68 LYS B CA 1
ATOM 1446 C C . LYS B 1 68 ? 17.406 -7.727 -7.516 1 98.06 68 LYS B C 1
ATOM 1448 O O . LYS B 1 68 ? 16.969 -7.488 -6.391 1 98.06 68 LYS B O 1
ATOM 1453 N N . LEU B 1 69 ? 17.906 -6.832 -8.266 1 98.31 69 LEU B N 1
ATOM 1454 C CA . LEU B 1 69 ? 17.922 -5.434 -7.852 1 98.31 69 LEU B CA 1
ATOM 1455 C C . LEU B 1 69 ? 16.5 -4.898 -7.711 1 98.31 69 LEU B C 1
ATOM 1457 O O . LEU B 1 69 ? 16.188 -4.207 -6.738 1 98.31 69 LEU B O 1
ATOM 1461 N N . VAL B 1 70 ? 15.688 -5.184 -8.711 1 97.94 70 VAL B N 1
ATOM 1462 C CA . VAL B 1 70 ? 14.297 -4.754 -8.672 1 97.94 70 VAL B CA 1
ATOM 1463 C C . VAL B 1 70 ? 13.594 -5.383 -7.473 1 97.94 70 VAL B C 1
ATOM 1465 O O . VAL B 1 70 ? 12.867 -4.703 -6.742 1 97.94 70 VAL B O 1
ATOM 1468 N N . ALA B 1 71 ? 13.789 -6.688 -7.25 1 97.69 71 ALA B N 1
ATOM 1469 C CA . ALA B 1 71 ? 13.188 -7.379 -6.113 1 97.69 71 ALA B CA 1
ATOM 1470 C C . ALA B 1 71 ? 13.602 -6.738 -4.793 1 97.69 71 ALA B C 1
ATOM 1472 O O . ALA B 1 71 ? 12.766 -6.488 -3.922 1 97.69 71 ALA B O 1
ATOM 1473 N N . TRP B 1 72 ? 14.875 -6.527 -4.672 1 98.38 72 TRP B N 1
ATOM 1474 C CA . TRP B 1 72 ? 15.375 -5.895 -3.455 1 98.38 72 TRP B CA 1
ATOM 1475 C C . TRP B 1 72 ? 14.805 -4.488 -3.297 1 98.38 72 TRP B C 1
ATOM 1477 O O . TRP B 1 72 ? 14.445 -4.078 -2.189 1 98.38 72 TRP B O 1
ATOM 1487 N N . GLY B 1 73 ? 14.805 -3.723 -4.406 1 98.5 73 GLY B N 1
ATOM 1488 C CA . GLY B 1 73 ? 14.195 -2.4 -4.375 1 98.5 73 GLY B CA 1
ATOM 1489 C C . GLY B 1 73 ? 12.758 -2.416 -3.9 1 98.5 73 GLY B C 1
ATOM 1490 O O . GLY B 1 73 ? 12.352 -1.575 -3.094 1 98.5 73 GLY B O 1
ATOM 1491 N N . LEU B 1 74 ? 11.992 -3.338 -4.363 1 98.12 74 LEU B N 1
ATOM 1492 C CA . LEU B 1 74 ? 10.594 -3.453 -3.965 1 98.12 74 LEU B CA 1
ATOM 1493 C C . LEU B 1 74 ? 10.484 -3.855 -2.498 1 98.12 74 LEU B C 1
ATOM 1495 O O . LEU B 1 74 ? 9.625 -3.342 -1.774 1 98.12 74 LEU B O 1
ATOM 1499 N N . LEU B 1 75 ? 11.336 -4.75 -2.051 1 98.06 75 LEU B N 1
ATOM 1500 C CA . LEU B 1 75 ? 11.344 -5.133 -0.644 1 98.06 75 LEU B CA 1
ATOM 1501 C C . LEU B 1 75 ? 11.75 -3.957 0.236 1 98.06 75 LEU B C 1
ATOM 1503 O O . LEU B 1 75 ? 11.219 -3.785 1.334 1 98.06 75 LEU B O 1
ATOM 1507 N N . SER B 1 76 ? 12.656 -3.184 -0.235 1 98.81 76 SER B N 1
ATOM 1508 C CA . SER B 1 76 ? 13.094 -1.991 0.484 1 98.81 76 SER B CA 1
ATOM 1509 C C . SER B 1 76 ? 11.969 -0.963 0.584 1 98.81 76 SER B C 1
ATOM 1511 O O . SER B 1 76 ? 11.734 -0.398 1.653 1 98.81 76 SER B O 1
ATOM 1513 N N . ALA B 1 77 ? 11.32 -0.73 -0.531 1 98.75 77 ALA B N 1
ATOM 1514 C CA . ALA B 1 77 ? 10.172 0.17 -0.539 1 98.75 77 ALA B CA 1
ATOM 1515 C C . ALA B 1 77 ? 9.086 -0.316 0.42 1 98.75 77 ALA B C 1
ATOM 1517 O O . ALA B 1 77 ? 8.492 0.482 1.146 1 98.75 77 ALA B O 1
ATOM 1518 N N . LEU B 1 78 ? 8.812 -1.594 0.428 1 98 78 LEU B N 1
ATOM 1519 C CA . LEU B 1 78 ? 7.816 -2.164 1.331 1 98 78 LEU B CA 1
ATOM 1520 C C . LEU B 1 78 ? 8.227 -1.962 2.787 1 98 78 LEU B C 1
ATOM 1522 O O . LEU B 1 78 ? 7.398 -1.599 3.623 1 98 78 LEU B O 1
ATOM 1526 N N . ALA B 1 79 ? 9.5 -2.242 3.096 1 98.62 79 ALA B N 1
ATOM 1527 C CA . ALA B 1 79 ? 10.008 -2.078 4.457 1 98.62 79 ALA B CA 1
ATOM 1528 C C . ALA B 1 79 ? 9.797 -0.65 4.953 1 98.62 79 ALA B C 1
ATOM 1530 O O . ALA B 1 79 ? 9.242 -0.437 6.035 1 98.62 79 ALA B O 1
ATOM 1531 N N . PHE B 1 80 ? 10.227 0.299 4.176 1 98.88 80 PHE B N 1
ATOM 1532 C CA . PHE B 1 80 ? 10.078 1.689 4.59 1 98.88 80 PHE B CA 1
ATOM 1533 C C . PHE B 1 80 ? 8.602 2.066 4.688 1 98.88 80 PHE B C 1
ATOM 1535 O O . PHE B 1 80 ? 8.18 2.701 5.66 1 98.88 80 PHE B O 1
ATOM 1542 N N . HIS B 1 81 ? 7.816 1.786 3.654 1 98.62 81 HIS B N 1
ATOM 1543 C CA . HIS B 1 81 ? 6.391 2.086 3.621 1 98.62 81 HIS B CA 1
ATOM 1544 C C . HIS B 1 81 ? 5.68 1.537 4.855 1 98.62 81 HIS B C 1
ATOM 1546 O O . HIS B 1 81 ? 4.852 2.223 5.457 1 98.62 81 HIS B O 1
ATOM 1552 N N . PHE B 1 82 ? 6.012 0.309 5.262 1 98 82 PHE B N 1
ATOM 1553 C CA . PHE B 1 82 ? 5.406 -0.36 6.406 1 98 82 PHE B CA 1
ATOM 1554 C C . PHE B 1 82 ? 5.766 0.357 7.703 1 98 82 PHE B C 1
ATOM 1556 O O . PHE B 1 82 ? 4.883 0.685 8.5 1 98 82 PHE B O 1
ATOM 1563 N N . VAL B 1 83 ? 6.984 0.61 7.922 1 98.56 83 VAL B N 1
ATOM 1564 C CA . VAL B 1 83 ? 7.449 1.246 9.148 1 98.56 83 VAL B CA 1
ATOM 1565 C C . VAL B 1 83 ? 6.883 2.662 9.242 1 98.56 83 VAL B C 1
ATOM 1567 O O . VAL B 1 83 ? 6.391 3.072 10.297 1 98.56 83 VAL B O 1
ATOM 1570 N N . ALA B 1 84 ? 6.969 3.402 8.125 1 98.38 84 ALA B N 1
ATOM 1571 C CA . ALA B 1 84 ? 6.43 4.758 8.102 1 98.38 84 ALA B CA 1
ATOM 1572 C C . ALA B 1 84 ? 4.918 4.75 8.312 1 98.38 84 ALA B C 1
ATOM 1574 O O . ALA B 1 84 ? 4.359 5.66 8.922 1 98.38 84 ALA B O 1
ATOM 1575 N N . GLY B 1 85 ? 4.234 3.777 7.746 1 97.5 85 GLY B N 1
ATOM 1576 C CA . GLY B 1 85 ? 2.812 3.629 8 1 97.5 85 GLY B CA 1
ATOM 1577 C C . GLY B 1 85 ? 2.482 3.455 9.469 1 97.5 85 GLY B C 1
ATOM 1578 O O . GLY B 1 85 ? 1.499 4.012 9.961 1 97.5 85 GLY B O 1
ATOM 1579 N N . ILE B 1 86 ? 3.232 2.682 10.164 1 97.38 86 ILE B N 1
ATOM 1580 C CA . ILE B 1 86 ? 3.055 2.48 11.602 1 97.38 86 ILE B CA 1
ATOM 1581 C C . ILE B 1 86 ? 3.242 3.805 12.336 1 97.38 86 ILE B C 1
ATOM 1583 O O . ILE B 1 86 ? 2.475 4.133 13.242 1 97.38 86 ILE B O 1
ATOM 1587 N N . LYS B 1 87 ? 4.273 4.516 11.953 1 97.75 87 LYS B N 1
ATOM 1588 C CA . LYS B 1 87 ? 4.496 5.844 12.523 1 97.75 87 LYS B CA 1
ATOM 1589 C C . LYS B 1 87 ? 3.246 6.707 12.406 1 97.75 87 LYS B C 1
ATOM 1591 O O . LYS B 1 87 ? 2.818 7.32 13.383 1 97.75 87 LYS B O 1
ATOM 1596 N N . HIS B 1 88 ? 2.662 6.801 11.242 1 96.38 88 HIS B N 1
ATOM 1597 C CA . HIS B 1 88 ? 1.484 7.629 11.016 1 96.38 88 HIS B CA 1
ATOM 1598 C C . HIS B 1 88 ? 0.289 7.121 11.812 1 96.38 88 HIS B C 1
ATOM 1600 O O . HIS B 1 88 ? -0.508 7.914 12.32 1 96.38 88 HIS B O 1
ATOM 1606 N N . LEU B 1 89 ? 0.201 5.848 11.945 1 95.94 89 LEU B N 1
ATOM 1607 C CA . LEU B 1 89 ? -0.9 5.289 12.719 1 95.94 89 LEU B CA 1
ATOM 1608 C C . LEU B 1 89 ? -0.777 5.672 14.195 1 95.94 89 LEU B C 1
ATOM 1610 O O . LEU B 1 89 ? -1.776 5.984 14.844 1 95.94 89 LEU B O 1
ATOM 1614 N N . LEU B 1 90 ? 0.405 5.562 14.703 1 96.31 90 LEU B N 1
ATOM 1615 C CA . LEU B 1 90 ? 0.64 5.996 16.078 1 96.31 90 LEU B CA 1
ATOM 1616 C C . LEU B 1 90 ? 0.265 7.461 16.25 1 96.31 90 LEU B C 1
ATOM 1618 O O . LEU B 1 90 ? -0.335 7.832 17.266 1 96.31 90 LEU B O 1
ATOM 1622 N N . MET B 1 91 ? 0.583 8.289 15.281 1 94.69 91 MET B N 1
ATOM 1623 C CA . MET B 1 91 ? 0.241 9.711 15.336 1 94.69 91 MET B CA 1
ATOM 1624 C C . MET B 1 91 ? -1.271 9.906 15.312 1 94.69 91 MET B C 1
ATOM 1626 O O . MET B 1 91 ? -1.802 10.773 16.016 1 94.69 91 MET B O 1
ATOM 1630 N N . A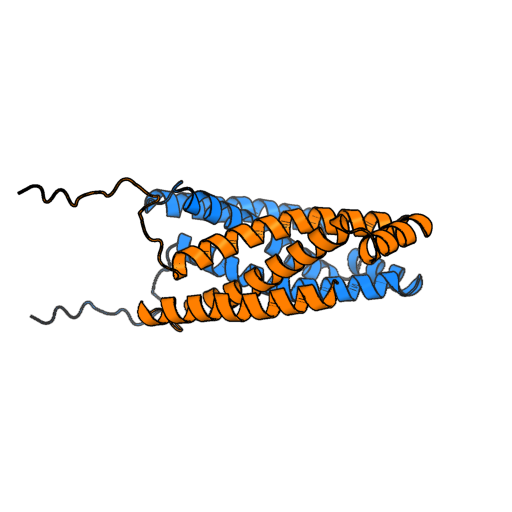SP B 1 92 ? -1.919 9.148 14.508 1 92.31 92 ASP B N 1
ATOM 1631 C CA . ASP B 1 92 ? -3.377 9.211 14.461 1 92.31 92 ASP B CA 1
ATOM 1632 C C . ASP B 1 92 ? -3.982 8.883 15.828 1 92.31 92 ASP B C 1
ATOM 1634 O O . ASP B 1 92 ? -5.094 9.32 16.141 1 92.31 92 ASP B O 1
ATOM 1638 N N . MET B 1 93 ? -3.26 8.125 16.641 1 94.06 93 MET B N 1
ATOM 1639 C CA . MET B 1 93 ? -3.689 7.773 17.984 1 94.06 93 MET B CA 1
ATOM 1640 C C . MET B 1 93 ? -3.166 8.781 19 1 94.06 93 MET B C 1
ATOM 1642 O O . MET B 1 93 ? -3.207 8.539 20.203 1 94.06 93 MET B O 1
ATOM 1646 N N . ASP B 1 94 ? -2.549 9.844 18.516 1 93.38 94 ASP B N 1
ATOM 1647 C CA . ASP B 1 94 ? -2.061 10.969 19.312 1 93.38 94 ASP B CA 1
ATOM 1648 C C . ASP B 1 94 ? -0.805 10.586 20.094 1 93.38 94 ASP B C 1
ATOM 1650 O O . ASP B 1 94 ? -0.579 11.086 21.188 1 93.38 94 ASP B O 1
ATOM 1654 N N . ILE B 1 95 ? -0.138 9.609 19.625 1 94.38 95 ILE B N 1
ATOM 1655 C CA . ILE B 1 95 ? 1.137 9.219 20.203 1 94.38 95 ILE B CA 1
ATOM 1656 C C . ILE B 1 95 ? 2.283 9.883 19.453 1 94.38 95 ILE B C 1
ATOM 1658 O O . ILE B 1 95 ? 2.441 9.688 18.25 1 94.38 95 ILE B O 1
ATOM 1662 N N . GLY B 1 96 ? 3.082 10.75 20.219 1 90.81 96 GLY B N 1
ATOM 1663 C CA . GLY B 1 96 ? 4.25 11.375 19.609 1 90.81 96 GLY B CA 1
ATOM 1664 C C . GLY B 1 96 ? 3.904 12.523 18.688 1 90.81 96 GLY B C 1
ATOM 1665 O O . GLY B 1 96 ? 4.551 12.711 17.656 1 90.81 96 GLY B O 1
ATOM 1666 N N . VAL B 1 97 ? 2.93 13.297 19.031 1 92.75 97 VAL B N 1
ATOM 1667 C CA . VAL B 1 97 ? 2.438 14.328 18.125 1 92.75 97 VAL B CA 1
ATOM 1668 C C . VAL B 1 97 ? 3.051 15.672 18.484 1 92.75 97 VAL B C 1
ATOM 1670 O O . VAL B 1 97 ? 2.814 16.672 17.812 1 92.75 97 VAL B O 1
ATOM 1673 N N . THR B 1 98 ? 3.889 15.664 19.5 1 94.31 98 THR B N 1
ATOM 1674 C CA . THR B 1 98 ? 4.668 16.875 19.766 1 94.31 98 THR B CA 1
ATOM 1675 C C . THR B 1 98 ? 5.781 17.031 18.75 1 94.31 98 THR B C 1
ATOM 1677 O O . THR B 1 98 ? 6.074 16.109 17.984 1 94.31 98 THR B O 1
ATOM 1680 N N . LEU B 1 99 ? 6.305 18.281 18.672 1 93.31 99 LEU B N 1
ATOM 1681 C CA . LEU B 1 99 ? 7.41 18.5 17.734 1 93.31 99 LEU B CA 1
ATOM 1682 C C . LEU B 1 99 ? 8.555 17.531 18 1 93.31 99 LEU B C 1
ATOM 1684 O O . LEU B 1 99 ? 9.047 16.875 17.078 1 93.31 99 LEU B O 1
ATOM 1688 N N . GLU B 1 100 ? 8.922 17.484 19.25 1 94.81 100 GLU B N 1
ATOM 1689 C CA . GLU B 1 100 ? 10.008 16.578 19.625 1 94.81 100 GLU B CA 1
ATOM 1690 C C . GLU B 1 100 ? 9.625 15.125 19.375 1 94.81 100 GLU B C 1
ATOM 1692 O O . GLU B 1 100 ? 10.445 14.336 18.906 1 94.81 100 GLU B O 1
ATOM 1697 N N . GLY B 1 101 ? 8.461 14.711 19.688 1 95.44 101 GLY B N 1
ATOM 1698 C CA . GLY B 1 101 ? 7.977 13.367 19.438 1 95.44 101 GLY B CA 1
ATOM 1699 C C . GLY B 1 101 ? 7.969 12.992 17.969 1 95.44 101 GLY B C 1
ATOM 1700 O O . GLY B 1 101 ? 8.32 11.867 17.609 1 95.44 101 GLY B O 1
ATOM 1701 N N . GLY B 1 102 ? 7.523 14 17.109 1 95.31 102 GLY B N 1
ATOM 1702 C CA . GLY B 1 102 ? 7.527 13.773 15.68 1 95.31 102 GLY B CA 1
ATOM 1703 C C . GLY B 1 102 ? 8.914 13.523 15.117 1 95.31 102 GLY B C 1
ATOM 1704 O O . GLY B 1 102 ? 9.094 12.641 14.273 1 95.31 102 GLY B O 1
ATOM 1705 N N . VAL B 1 103 ? 9.844 14.266 15.609 1 96.25 103 VAL B N 1
ATOM 1706 C CA . VAL B 1 103 ? 11.219 14.117 15.148 1 96.25 103 VAL B CA 1
ATOM 1707 C C . VAL B 1 103 ? 11.781 12.766 15.586 1 96.25 103 VAL B C 1
ATOM 1709 O O . VAL B 1 103 ? 12.406 12.062 14.789 1 96.25 103 VAL B O 1
ATOM 1712 N N . LYS B 1 104 ? 11.562 12.406 16.844 1 97.56 104 LYS B N 1
ATOM 1713 C CA . LYS B 1 104 ? 12.047 11.133 17.359 1 97.56 104 LYS B CA 1
ATOM 1714 C C . LYS B 1 104 ? 11.453 9.961 16.578 1 97.56 104 LYS B C 1
ATOM 1716 O O . LYS B 1 104 ? 12.172 9.016 16.219 1 97.56 104 LYS B O 1
ATOM 1721 N N . LYS B 1 105 ? 10.164 10.016 16.312 1 98 105 LYS B N 1
ATOM 1722 C CA . LYS B 1 105 ? 9.523 8.938 15.562 1 98 105 LYS B CA 1
ATOM 1723 C C . LYS B 1 105 ? 10.055 8.852 14.133 1 98 105 LYS B C 1
ATOM 1725 O O . LYS B 1 105 ? 10.195 7.766 13.578 1 98 105 LYS B O 1
ATOM 1730 N N . ALA B 1 106 ? 10.32 10.008 13.508 1 98.06 106 ALA B N 1
ATOM 1731 C CA . ALA B 1 106 ? 10.898 10.023 12.164 1 98.06 106 ALA B CA 1
ATOM 1732 C C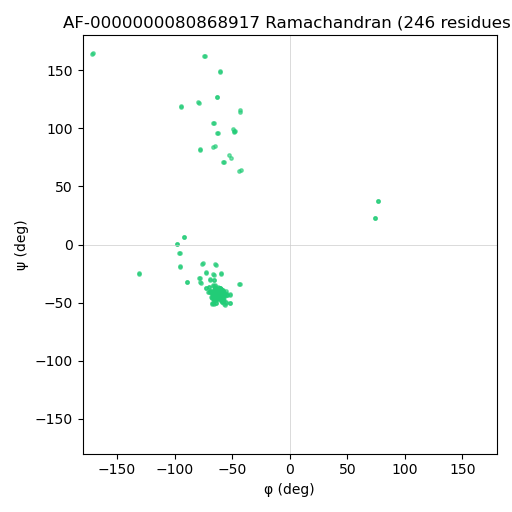 . ALA B 1 106 ? 12.289 9.391 12.164 1 98.06 106 ALA B C 1
ATOM 1734 O O . ALA B 1 106 ? 12.633 8.633 11.25 1 98.06 106 ALA B O 1
ATOM 1735 N N . GLN B 1 107 ? 13.047 9.695 13.219 1 98.44 107 GLN B N 1
ATOM 1736 C CA . GLN B 1 107 ? 14.375 9.094 13.344 1 98.44 107 GLN B CA 1
ATOM 1737 C C . GLN B 1 107 ? 14.281 7.578 13.492 1 98.44 107 GLN B C 1
ATOM 1739 O O . GLN B 1 107 ? 15.031 6.84 12.852 1 98.44 107 GLN B O 1
ATOM 1744 N N . ILE B 1 108 ? 13.414 7.113 14.32 1 98.5 108 ILE B N 1
ATOM 1745 C CA . ILE B 1 108 ? 13.195 5.688 14.516 1 98.5 108 ILE B CA 1
ATOM 1746 C C . ILE B 1 108 ? 12.781 5.039 13.203 1 98.5 108 ILE B C 1
ATOM 1748 O O . ILE B 1 108 ? 13.25 3.949 12.859 1 98.5 108 ILE B O 1
ATOM 1752 N N . THR B 1 109 ? 11.891 5.723 12.438 1 98.69 109 THR B N 1
ATOM 1753 C CA . THR B 1 109 ? 11.445 5.227 11.141 1 98.69 109 THR B CA 1
ATOM 1754 C C . THR B 1 109 ? 12.633 4.996 10.211 1 98.69 109 THR B C 1
ATOM 1756 O O . THR B 1 109 ? 12.734 3.945 9.57 1 98.69 109 THR B O 1
ATOM 1759 N N . VAL B 1 110 ? 13.562 5.918 10.18 1 98.69 110 VAL B N 1
ATOM 1760 C CA . VAL B 1 110 ? 14.719 5.82 9.297 1 98.69 110 VAL B CA 1
ATOM 1761 C C . VAL B 1 110 ? 15.609 4.66 9.734 1 98.69 110 VAL B C 1
ATOM 1763 O O . VAL B 1 110 ? 16.016 3.83 8.914 1 98.69 110 VAL B O 1
ATOM 1766 N N . VAL B 1 111 ? 15.867 4.551 11 1 98.81 111 VAL B N 1
ATOM 1767 C CA . VAL B 1 111 ? 16.797 3.545 11.516 1 98.81 111 VAL B CA 1
ATOM 1768 C C . VAL B 1 111 ? 16.203 2.15 11.32 1 98.81 111 VAL B C 1
ATOM 1770 O O . VAL B 1 111 ? 16.859 1.256 10.789 1 98.81 111 VAL B O 1
ATOM 1773 N N . VAL B 1 112 ? 14.977 1.967 11.742 1 98.81 112 VAL B N 1
ATOM 1774 C CA . VAL B 1 112 ? 14.344 0.657 11.648 1 98.81 112 VAL B CA 1
ATOM 1775 C C . VAL B 1 112 ? 14.234 0.24 10.188 1 98.81 112 VAL B C 1
ATOM 1777 O O . VAL B 1 112 ? 14.492 -0.915 9.836 1 98.81 112 VAL B O 1
ATOM 1780 N N . SER B 1 113 ? 13.828 1.157 9.281 1 98.88 113 SER B N 1
ATOM 1781 C CA . SER B 1 113 ? 13.727 0.835 7.859 1 98.88 113 SER B CA 1
ATOM 1782 C C . SER B 1 113 ? 15.086 0.454 7.285 1 98.88 113 SER B C 1
ATOM 1784 O O . SER B 1 113 ? 15.188 -0.484 6.492 1 98.88 113 SER B O 1
ATOM 1786 N N . ALA B 1 114 ? 16.125 1.233 7.699 1 98.81 114 ALA B N 1
ATOM 1787 C CA . ALA B 1 114 ? 17.469 0.926 7.203 1 98.81 114 ALA B CA 1
ATOM 1788 C C . ALA B 1 114 ? 17.875 -0.496 7.578 1 98.81 114 ALA B C 1
ATOM 1790 O O . ALA B 1 114 ? 18.438 -1.224 6.758 1 98.81 114 ALA B O 1
ATOM 1791 N N . VAL B 1 115 ? 17.609 -0.899 8.789 1 98.88 115 VAL B N 1
ATOM 1792 C CA . VAL B 1 115 ? 17.938 -2.242 9.258 1 98.88 115 VAL B CA 1
ATOM 1793 C C . VAL B 1 115 ? 17.188 -3.277 8.422 1 98.88 115 VAL B C 1
ATOM 1795 O O . VAL B 1 115 ? 17.781 -4.25 7.953 1 98.88 115 VAL B O 1
ATOM 1798 N N . LEU B 1 116 ? 15.914 -3.072 8.219 1 98.81 116 LEU B N 1
ATOM 1799 C CA . LEU B 1 116 ? 15.102 -4.016 7.457 1 98.81 116 LEU B CA 1
ATOM 1800 C C . LEU B 1 116 ? 15.562 -4.078 6.004 1 98.81 116 LEU B C 1
ATOM 1802 O O . LEU B 1 116 ? 15.555 -5.148 5.395 1 98.81 116 LEU B O 1
ATOM 1806 N N . ILE B 1 117 ? 15.938 -2.938 5.441 1 98.81 117 ILE B N 1
ATOM 1807 C CA . ILE B 1 117 ? 16.391 -2.859 4.055 1 98.81 117 ILE B CA 1
ATOM 1808 C C . ILE B 1 117 ? 17.688 -3.641 3.898 1 98.81 117 ILE B C 1
ATOM 1810 O O . ILE B 1 117 ? 17.859 -4.391 2.934 1 98.81 117 ILE B O 1
ATOM 1814 N N . ILE B 1 118 ? 18.562 -3.514 4.844 1 98.75 118 ILE B N 1
ATOM 1815 C CA . ILE B 1 118 ? 19.828 -4.242 4.816 1 98.75 118 ILE B CA 1
ATOM 1816 C C . ILE B 1 118 ? 19.562 -5.742 4.93 1 98.75 118 ILE B C 1
ATOM 1818 O O . ILE B 1 118 ? 20.141 -6.539 4.191 1 98.75 118 ILE B O 1
ATOM 1822 N N . LEU B 1 119 ? 18.688 -6.145 5.875 1 98.69 119 LEU B N 1
ATOM 1823 C CA . LEU B 1 119 ? 18.344 -7.551 6.039 1 98.69 119 LEU B CA 1
ATOM 1824 C C . LEU B 1 119 ? 17.75 -8.117 4.754 1 98.69 119 LEU B C 1
ATOM 1826 O O . LEU B 1 119 ? 18.062 -9.25 4.371 1 98.69 119 LEU B O 1
ATOM 1830 N N . ALA B 1 120 ? 16.906 -7.355 4.07 1 98.44 120 ALA B N 1
ATOM 1831 C CA . ALA B 1 120 ? 16.344 -7.773 2.787 1 98.44 120 ALA B CA 1
ATOM 1832 C C . ALA B 1 120 ? 17.438 -7.949 1.743 1 98.44 120 ALA B C 1
ATOM 1834 O O . ALA B 1 120 ? 17.391 -8.875 0.925 1 98.44 120 ALA B O 1
ATOM 1835 N N . GLY B 1 121 ? 18.375 -7.039 1.771 1 98.44 121 GLY B N 1
ATOM 1836 C CA . GLY B 1 121 ? 19.5 -7.168 0.866 1 98.44 121 GLY B CA 1
ATOM 1837 C C . GLY B 1 121 ? 20.281 -8.445 1.072 1 98.44 121 GLY B C 1
ATOM 1838 O O . GLY B 1 121 ? 20.641 -9.133 0.106 1 98.44 121 GLY B O 1
ATOM 1839 N N . VAL B 1 122 ? 20.531 -8.773 2.338 1 98.12 122 VAL B N 1
ATOM 1840 C CA . VAL B 1 122 ? 21.25 -10 2.678 1 98.12 122 VAL B CA 1
ATOM 1841 C C . VAL B 1 122 ? 20.453 -11.211 2.193 1 98.12 122 VAL B C 1
ATOM 1843 O O . VAL B 1 122 ? 21.031 -12.172 1.679 1 98.12 122 VAL B O 1
ATOM 1846 N N . TRP B 1 123 ? 19.203 -11.117 2.324 1 96.94 123 TRP B N 1
ATOM 1847 C CA . TRP B 1 123 ? 18.359 -12.234 1.932 1 96.94 123 TRP B CA 1
ATOM 1848 C C . TRP B 1 123 ? 18.375 -12.422 0.419 1 96.94 123 TRP B C 1
ATOM 1850 O O . TRP B 1 123 ? 18.422 -13.555 -0.069 1 96.94 123 TRP B O 1
ATOM 1860 N N . VAL B 1 124 ? 18.344 -11.375 -0.385 1 97.06 124 VAL B N 1
ATOM 1861 C CA . VAL B 1 124 ? 18.219 -11.414 -1.838 1 97.06 124 VAL B CA 1
ATOM 1862 C C . VAL B 1 124 ? 19.547 -11.781 -2.469 1 97.06 124 VAL B C 1
ATOM 1864 O O . VAL B 1 124 ? 19.594 -12.461 -3.5 1 97.06 124 VAL B O 1
ATOM 1867 N N . TRP B 1 125 ? 20.672 -11.391 -1.85 1 95.44 125 TRP B N 1
ATOM 1868 C CA . TRP B 1 125 ? 21.984 -11.609 -2.449 1 95.44 125 TRP B CA 1
ATOM 1869 C C . TRP B 1 125 ? 22.766 -12.672 -1.676 1 95.44 125 TRP B C 1
ATOM 1871 O O . TRP B 1 125 ? 23.703 -13.273 -2.209 1 95.44 125 TRP B O 1
#

pLDDT: mean 91.01, std 14.17, range [39.28, 98.88]

Solvent-accessible surface area (backbone atoms only — not comparable to full-atom values): 13348 Å² total; per-residue (Å²): 133,83,80,70,69,82,71,77,77,53,62,89,68,53,78,73,54,60,43,58,51,48,52,51,48,30,54,50,24,47,52,52,46,55,58,44,48,55,51,51,50,49,49,49,50,41,34,68,71,38,72,68,37,28,50,49,50,52,46,33,56,72,66,34,67,66,50,38,48,52,52,39,50,50,51,32,30,48,36,37,31,52,47,38,48,51,53,52,50,39,37,76,70,63,46,49,71,46,72,69,36,33,42,52,51,33,52,50,36,53,54,55,23,50,52,49,32,50,52,47,44,60,71,74,104,133,83,79,71,72,82,72,77,76,55,62,88,68,53,76,74,51,61,43,58,51,49,53,52,48,30,52,50,24,47,52,51,47,53,58,46,48,55,52,52,48,48,49,50,49,41,33,69,72,38,74,66,35,29,51,49,50,53,46,33,58,72,65,35,67,66,50,37,49,52,52,40,50,50,51,32,30,49,38,37,31,52,46,40,48,50,52,53,51,40,36,76,71,64,46,49,70,46,72,68,36,34,44,52,52,33,51,50,35,51,52,56,24,49,52,48,33,51,52,45,42,60,70,72,102

Organism: NCBI:txid3151122

InterPro domains:
  IPR000701 Succinate dehydrogenase/fumarate reductase type B, transmembrane subunit [PF01127] (1-119)
  IPR014314 Succinate dehydrogenase, cytochrome b556 subunit [PIRSF000178] (2-125)
  IPR014314 Succinate dehydrogenase, cytochrome b556 subunit [PTHR10978] (3-119)
  IPR014314 Succinate dehydrogenase, cytochrome b556 subunit [TIGR02970] (4-123)
  IPR014314 Succinate dehydrogenase, cytochrome b556 subunit [cd03499] (5-122)
  IPR018495 Succinate dehydrogenase, cytochrome b subunit, conserved site [PS01000] (5-29)
  IPR034804 Fumarate reductase/succinate dehydrogenase, transmembrane subunit [G3DSA:1.20.1300.10] (1-125)
  IPR034804 Fumarate reductase/succinate dehydrogenase, transmembrane subunit [SSF81343] (1-125)

Secondary structure (DSSP, 8-state):
----------GGGS---HHHHHHHHHHHHHHHHHHHHHHHHHHHHHHHH-HHHHHHHHHHHHH-HHHHHHHHHHHHHHHHHHHHHHHHHHHHTTSS-SHHHHHHHHHHHHHHHHHHHHHHHHHH-/----------GGGS---HHHHHHHHHHHHHHHHHHHHHHHHHHHHHHHH-HHHHHHHHHHHHH-HHHHHHHHHHHHHHHHHHHHHHHHHHHHTTSS-SHHHHHHHHHHHHHHHHHHHHHHHHHH-